Protein AF-0000000084600052 (afdb_homodimer)

Sequence (278 aa):
MSRNASDELDFNHLLTVKTEPVLLLRTYIFTTLAKKILVKEQTKFLKREIKVMFPEAYVRVIQQALLLLNKDLLKTKALMRERHMTVDLKPKMKADRTFTYACYVQGKTIYTGGPSYRLKSEVMRYVIFYLNETKEEQLMSRNASDELDFNHLLTVKTEPVLLLRTYIFTTLAKKILVKEQTKFLKREIKVMFPEAYVRVIQQALLLLNKDLLKTKALMRERHMTVDLKPKMKADRTFTYACYVQGKTIYTGGPSYRLKSEVMRYVIFYLNETKEEQL

InterPro domains:
  IPR058600 YhjD-like [PF26325] (20-133)

Nearest PDB structures (foldseek):
  9asm-assembly1_B  TM=4.134E-01  e=1.101E+00  Homo sapiens
  1zx4-assembly1_B  TM=2.518E-01  e=7.888E-01  Punavirus P1
  9asp-assembly1_B  TM=3.047E-01  e=3.952E+00  Homo sapiens
  7ng9-assembly1_A  TM=3.358E-01  e=8.138E+00  Klebsiella quasipneumoniae
  9asm-assembly1_B  TM=4.129E-01  e=1.295E+00  Homo sapiens

Organism: NCBI:txid1246626

Structure (mmCIF, N/CA/C/O backbone):
data_AF-0000000084600052-model_v1
#
loop_
_entity.id
_entity.type
_entity.pdbx_description
1 polymer 'Uncharacterized protein'
#
loop_
_atom_site.group_PDB
_atom_site.id
_atom_site.type_symbol
_atom_site.label_atom_id
_atom_site.label_alt_id
_atom_site.label_comp_id
_atom_site.label_asym_id
_atom_site.label_entity_id
_atom_site.label_seq_id
_atom_site.pdbx_PDB_ins_code
_atom_site.Cartn_x
_atom_site.Cartn_y
_atom_site.Cartn_z
_atom_site.occupancy
_atom_site.B_iso_or_equiv
_atom_site.auth_seq_id
_atom_site.auth_comp_id
_atom_site.auth_asym_id
_atom_site.auth_atom_id
_atom_site.pdbx_PDB_model_num
ATOM 1 N N . MET A 1 1 ? 29.609 -8.781 -8.445 1 22.62 1 MET A N 1
ATOM 2 C CA . MET A 1 1 ? 28.469 -9.117 -9.305 1 22.62 1 MET A CA 1
ATOM 3 C C . MET A 1 1 ? 27.219 -8.352 -8.883 1 22.62 1 MET A C 1
ATOM 5 O O . MET A 1 1 ? 26.797 -8.445 -7.734 1 22.62 1 MET A O 1
ATOM 9 N N . SER A 1 2 ? 26.797 -7.191 -9.609 1 24.97 2 SER A N 1
ATOM 10 C CA . SER A 1 2 ? 25.906 -6.051 -9.469 1 24.97 2 SER A CA 1
ATOM 11 C C . SER A 1 2 ? 24.438 -6.496 -9.406 1 24.97 2 SER A C 1
ATOM 13 O O . SER A 1 2 ? 23.844 -6.816 -10.43 1 24.97 2 SER A O 1
ATOM 15 N N . ARG A 1 3 ? 23.938 -7.305 -8.57 1 33.59 3 ARG A N 1
ATOM 16 C CA . ARG A 1 3 ? 22.609 -7.891 -8.555 1 33.59 3 ARG A CA 1
ATOM 17 C C . ARG A 1 3 ? 21.531 -6.805 -8.555 1 33.59 3 ARG A C 1
ATOM 19 O O . ARG A 1 3 ? 21.031 -6.426 -7.496 1 33.59 3 ARG A O 1
ATOM 26 N N . ASN A 1 4 ? 21.734 -5.66 -9.234 1 29.12 4 ASN A N 1
ATOM 27 C CA . ASN A 1 4 ? 21.109 -4.34 -9.164 1 29.12 4 ASN A CA 1
ATOM 28 C C . ASN A 1 4 ? 19.594 -4.426 -9.234 1 29.12 4 ASN A C 1
ATOM 30 O O . ASN A 1 4 ? 19.047 -5.484 -9.547 1 29.12 4 ASN A O 1
ATOM 34 N N . ALA A 1 5 ? 18.875 -3.473 -10.102 1 35.38 5 ALA A N 1
ATOM 35 C CA . ALA A 1 5 ? 17.609 -2.793 -10.352 1 35.38 5 ALA A CA 1
ATOM 36 C C . ALA A 1 5 ? 16.547 -3.771 -10.859 1 35.38 5 ALA A C 1
ATOM 38 O O . ALA A 1 5 ? 15.391 -3.697 -10.461 1 35.38 5 ALA A O 1
ATOM 39 N N . SER A 1 6 ? 16.562 -4.488 -12.148 1 37.34 6 SER A N 1
ATOM 40 C CA . SER A 1 6 ? 15.719 -4.742 -13.305 1 37.34 6 SER A CA 1
ATOM 41 C C . SER A 1 6 ? 14.93 -6.035 -13.141 1 37.34 6 SER A C 1
ATOM 43 O O . SER A 1 6 ? 14.664 -6.734 -14.117 1 37.34 6 SER A O 1
ATOM 45 N N . ASP A 1 7 ? 15.023 -6.645 -12.219 1 42.78 7 ASP A N 1
ATOM 46 C CA . ASP A 1 7 ? 14.289 -7.906 -12.164 1 42.78 7 ASP A CA 1
ATOM 47 C C . ASP A 1 7 ? 12.789 -7.664 -12.031 1 42.78 7 ASP A C 1
ATOM 49 O O . ASP A 1 7 ? 12.125 -8.266 -11.18 1 42.78 7 ASP A O 1
ATOM 53 N N . GLU A 1 8 ? 12.383 -6.504 -12.375 1 50.97 8 GLU A N 1
ATOM 54 C CA . GLU A 1 8 ? 10.969 -6.117 -12.375 1 50.97 8 GLU A CA 1
ATOM 55 C C . GLU A 1 8 ? 10.141 -7.047 -13.258 1 50.97 8 GLU A C 1
ATOM 57 O O . GLU A 1 8 ? 10.57 -7.418 -14.352 1 50.97 8 GLU A O 1
ATOM 62 N N . LEU A 1 9 ? 9.25 -7.754 -12.57 1 58.88 9 LEU A N 1
ATOM 63 C CA . LEU A 1 9 ? 8.305 -8.586 -13.305 1 58.88 9 LEU A CA 1
ATOM 64 C C . LEU A 1 9 ? 7.707 -7.82 -14.484 1 58.88 9 LEU A C 1
ATOM 66 O O . LEU A 1 9 ? 7.238 -6.691 -14.32 1 58.88 9 LEU A O 1
ATOM 70 N N . ASP A 1 10 ? 8.305 -8.031 -15.719 1 58.69 10 ASP A N 1
ATOM 71 C CA . ASP A 1 10 ? 7.719 -7.469 -16.922 1 58.69 10 ASP A CA 1
ATOM 72 C C . ASP A 1 10 ? 6.602 -8.359 -17.453 1 58.69 10 ASP A C 1
ATOM 74 O O . ASP A 1 10 ? 6.848 -9.281 -18.234 1 58.69 10 ASP A O 1
ATOM 78 N N . PHE A 1 11 ? 5.477 -8.102 -17.016 1 62.62 11 PHE A N 1
ATOM 79 C CA . PHE A 1 11 ? 4.328 -8.945 -17.328 1 62.62 11 PHE A CA 1
ATOM 80 C C . PHE A 1 11 ? 4.02 -8.906 -18.828 1 62.62 11 PHE A C 1
ATOM 82 O O . PHE A 1 11 ? 3.617 -9.914 -19.406 1 62.62 11 PHE A O 1
ATOM 89 N N . ASN A 1 12 ? 4.242 -7.75 -19.344 1 59.06 12 ASN A N 1
ATOM 90 C CA . ASN A 1 12 ? 3.963 -7.68 -20.781 1 59.06 12 ASN A CA 1
ATOM 91 C C . ASN A 1 12 ? 4.867 -8.617 -21.578 1 59.06 12 ASN A C 1
ATOM 93 O O . ASN A 1 12 ? 4.453 -9.164 -22.594 1 59.06 12 ASN A O 1
ATOM 97 N N . HIS A 1 13 ? 5.914 -8.742 -20.938 1 61.62 13 HIS A N 1
ATOM 98 C CA . HIS A 1 13 ? 6.852 -9.625 -21.625 1 61.62 13 HIS A CA 1
ATOM 99 C C . HIS A 1 13 ? 6.566 -11.086 -21.312 1 61.62 13 HIS A C 1
ATOM 101 O O . HIS A 1 13 ? 6.863 -11.969 -22.125 1 61.62 13 HIS A O 1
ATOM 107 N N . LEU A 1 14 ? 5.973 -11.234 -20.281 1 68.88 14 LEU A N 1
ATOM 108 C CA . LEU A 1 14 ? 5.699 -12.602 -19.859 1 68.88 14 LEU A CA 1
ATOM 109 C C . LEU A 1 14 ? 4.492 -13.172 -20.594 1 68.88 14 LEU A C 1
ATOM 111 O O . LEU A 1 14 ? 4.348 -14.391 -20.703 1 68.88 14 LEU A O 1
ATOM 115 N N . LEU A 1 15 ? 3.758 -12.25 -21.219 1 69.31 15 LEU A N 1
ATOM 116 C CA . LEU A 1 15 ? 2.508 -12.711 -21.828 1 69.31 15 LEU A CA 1
ATOM 117 C C . LEU A 1 15 ? 2.523 -12.516 -23.328 1 69.31 15 LEU A C 1
ATOM 119 O O . LEU A 1 15 ? 1.717 -11.758 -23.875 1 69.31 15 LEU A O 1
ATOM 123 N N . THR A 1 16 ? 3.578 -13 -23.875 1 63.59 16 THR A N 1
A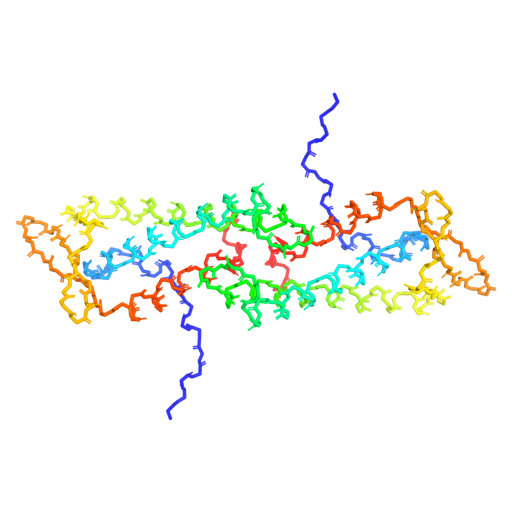TOM 124 C CA . THR A 1 16 ? 3.617 -12.984 -25.344 1 63.59 16 THR A CA 1
ATOM 125 C C . THR A 1 16 ? 3.432 -14.391 -25.891 1 63.59 16 THR A C 1
ATOM 127 O O . THR A 1 16 ? 3.574 -15.375 -25.172 1 63.59 16 THR A O 1
ATOM 130 N N . VAL A 1 17 ? 3.059 -14.508 -27.203 1 62.62 17 VAL A N 1
ATOM 131 C CA . VAL A 1 17 ? 2.828 -15.766 -27.891 1 62.62 17 VAL A CA 1
ATOM 132 C C . VAL A 1 17 ? 4.105 -16.609 -27.891 1 62.62 17 VAL A C 1
ATOM 134 O O . VAL A 1 17 ? 4.051 -17.828 -27.953 1 62.62 17 VAL A O 1
ATOM 137 N N . LYS A 1 18 ? 5.16 -16 -27.641 1 69.75 18 LYS A N 1
ATOM 138 C CA . LYS A 1 18 ? 6.438 -16.703 -27.734 1 69.75 18 LYS A CA 1
ATOM 139 C C . LYS A 1 18 ? 6.891 -17.188 -26.359 1 69.75 18 LYS A C 1
ATOM 141 O O . LYS A 1 18 ? 7.879 -17.922 -26.25 1 69.75 18 LYS A O 1
ATOM 146 N N . THR A 1 19 ? 6.062 -16.938 -25.484 1 74.81 19 THR A N 1
ATOM 147 C CA . THR A 1 19 ? 6.449 -17.312 -24.125 1 74.81 19 THR A CA 1
ATOM 148 C C . THR A 1 19 ? 6.457 -18.828 -23.969 1 74.81 19 THR A C 1
ATOM 150 O O . THR A 1 19 ? 5.539 -19.5 -24.422 1 74.81 19 THR A O 1
ATOM 153 N N . GLU A 1 20 ? 7.449 -19.359 -23.375 1 87.19 20 GLU A N 1
ATOM 154 C CA . GLU A 1 20 ? 7.555 -20.797 -23.094 1 87.19 20 GLU A CA 1
ATOM 155 C C . GLU A 1 20 ? 6.387 -21.281 -22.234 1 87.19 20 GLU A C 1
ATOM 157 O O . GLU A 1 20 ? 5.965 -20.578 -21.297 1 87.19 20 GLU A O 1
ATOM 162 N N . PRO A 1 21 ? 5.855 -22.484 -22.641 1 89.75 21 PRO A N 1
ATOM 163 C CA . PRO A 1 21 ? 4.691 -23 -21.922 1 89.75 21 PRO A CA 1
ATOM 164 C C . PRO A 1 21 ? 4.895 -23.016 -20.406 1 89.75 21 PRO A C 1
ATOM 166 O O . PRO A 1 21 ? 4.008 -22.594 -19.656 1 89.75 21 PRO A O 1
ATOM 169 N N . VAL A 1 22 ? 6.066 -23.469 -19.953 1 91.19 22 VAL A N 1
ATOM 170 C CA . VAL A 1 22 ? 6.324 -23.594 -18.5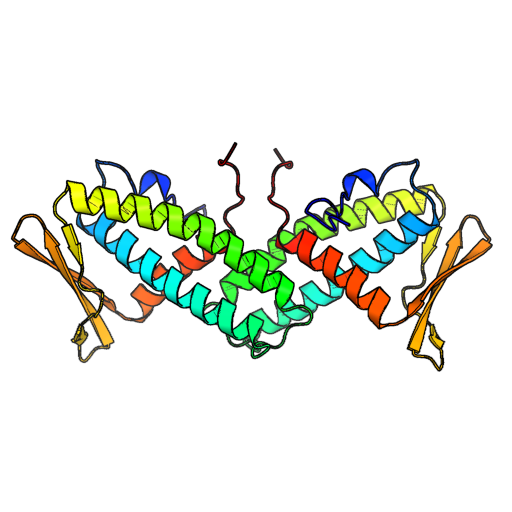16 1 91.19 22 VAL A CA 1
ATOM 171 C C . VAL A 1 22 ? 6.285 -22.203 -17.875 1 91.19 22 VAL A C 1
ATOM 173 O O . VAL A 1 22 ? 5.793 -22.047 -16.75 1 91.19 22 VAL A O 1
ATOM 176 N N . LEU A 1 23 ? 6.805 -21.234 -18.609 1 92.38 23 LEU A N 1
ATOM 177 C CA . LEU A 1 23 ? 6.812 -19.875 -18.094 1 92.38 23 LEU A CA 1
ATOM 178 C C . LEU A 1 23 ? 5.395 -19.328 -17.969 1 92.38 23 LEU A C 1
ATOM 180 O O . LEU A 1 23 ? 5.066 -18.641 -17 1 92.38 23 LEU A O 1
ATOM 184 N N . LEU A 1 24 ? 4.57 -19.578 -18.938 1 94.31 24 LEU A N 1
ATOM 185 C CA . LEU A 1 24 ? 3.174 -19.156 -18.906 1 94.31 24 LEU A CA 1
ATOM 186 C C . LEU A 1 24 ? 2.436 -19.812 -17.75 1 94.31 24 LEU A C 1
ATOM 188 O O . LEU A 1 24 ? 1.691 -19.156 -17.016 1 94.31 24 LEU A O 1
ATOM 192 N N . LEU A 1 25 ? 2.684 -21.078 -17.547 1 95.38 25 LEU A N 1
ATOM 193 C CA . LEU A 1 25 ? 2.064 -21.828 -16.453 1 95.38 25 LEU A CA 1
ATOM 194 C C . LEU A 1 25 ? 2.488 -21.281 -15.102 1 95.38 25 LEU A C 1
ATOM 196 O O . LEU A 1 25 ? 1.65 -21.078 -14.219 1 95.38 25 LEU A O 1
ATOM 200 N N . ARG A 1 26 ? 3.73 -21 -14.984 1 94.81 26 ARG A N 1
ATOM 201 C CA . ARG A 1 26 ? 4.254 -20.469 -13.727 1 94.81 26 ARG A CA 1
ATOM 202 C C . ARG A 1 26 ? 3.709 -19.078 -13.461 1 94.81 26 ARG A C 1
ATOM 204 O O . ARG A 1 26 ? 3.375 -18.734 -12.32 1 94.81 26 ARG A O 1
ATOM 211 N N . THR A 1 27 ? 3.604 -18.266 -14.484 1 94.5 27 THR A N 1
ATOM 212 C CA . THR A 1 27 ? 3.016 -16.938 -14.352 1 94.5 27 THR A CA 1
ATOM 213 C C . THR A 1 27 ? 1.582 -17.031 -13.836 1 94.5 27 THR A C 1
ATOM 215 O O . THR A 1 27 ? 1.188 -16.281 -12.945 1 94.5 27 THR A O 1
ATOM 218 N N . TYR A 1 28 ? 0.84 -17.969 -14.398 1 96.75 28 TYR A N 1
ATOM 219 C CA . TYR A 1 28 ? -0.535 -18.172 -13.961 1 96.75 28 TYR A CA 1
ATOM 220 C C . TYR A 1 28 ? -0.579 -18.594 -12.5 1 96.75 28 TYR A C 1
ATOM 222 O O . TYR A 1 28 ? -1.367 -18.062 -11.711 1 96.75 28 TYR A O 1
ATOM 230 N N . ILE A 1 29 ? 0.263 -19.5 -12.133 1 97.44 29 ILE A N 1
ATOM 231 C CA . ILE A 1 29 ? 0.31 -20.031 -10.773 1 97.44 29 ILE A CA 1
ATOM 232 C C . ILE A 1 29 ? 0.642 -18.906 -9.797 1 97.44 29 ILE A C 1
ATOM 234 O O . ILE A 1 29 ? -0.079 -18.688 -8.82 1 97.44 29 ILE A O 1
ATOM 238 N N . PHE A 1 30 ? 1.682 -18.203 -10.078 1 97.12 30 PHE A N 1
ATOM 239 C CA . PHE A 1 30 ? 2.16 -17.188 -9.148 1 97.12 30 PHE A CA 1
ATOM 240 C C . PHE A 1 30 ? 1.188 -16.016 -9.086 1 97.12 30 PHE A C 1
ATOM 242 O O . PHE A 1 30 ? 0.992 -15.43 -8.016 1 97.12 30 PHE A O 1
ATOM 249 N N . THR A 1 31 ? 0.578 -15.609 -10.188 1 97.12 31 THR A N 1
ATOM 250 C CA . THR A 1 31 ? -0.42 -14.547 -10.188 1 97.12 31 THR A CA 1
ATOM 251 C C . THR A 1 31 ? -1.646 -14.961 -9.375 1 97.12 31 THR A C 1
ATOM 253 O O . THR A 1 31 ? -2.195 -14.156 -8.617 1 97.12 31 THR A O 1
ATOM 256 N N . THR A 1 32 ? -2.021 -16.203 -9.523 1 98.31 32 THR A N 1
ATOM 257 C CA . THR A 1 32 ? -3.172 -16.734 -8.797 1 98.31 32 THR A CA 1
ATOM 258 C C . THR A 1 32 ? -2.902 -16.75 -7.297 1 98.31 32 THR A C 1
ATOM 260 O O . THR A 1 32 ? -3.758 -16.344 -6.5 1 98.31 32 THR A O 1
ATOM 263 N N . LEU A 1 33 ? -1.702 -17.203 -6.953 1 98.19 33 LEU A N 1
ATOM 264 C CA . LEU A 1 33 ? -1.326 -17.234 -5.543 1 98.19 33 LEU A CA 1
ATOM 265 C C . LEU A 1 33 ? -1.24 -15.812 -4.98 1 98.19 33 LEU A C 1
ATOM 267 O O . LEU A 1 33 ? -1.671 -15.562 -3.852 1 98.19 33 LEU A O 1
ATOM 271 N N . ALA A 1 34 ? -0.674 -14.898 -5.734 1 98.31 34 ALA A N 1
ATOM 272 C CA . ALA A 1 34 ? -0.619 -13.5 -5.324 1 98.31 34 ALA A CA 1
ATOM 273 C C . ALA A 1 34 ? -2.02 -12.938 -5.086 1 98.31 34 ALA A C 1
ATOM 275 O O . ALA A 1 34 ? -2.248 -12.219 -4.113 1 98.31 34 ALA A O 1
ATOM 276 N N . LYS A 1 35 ? -2.947 -13.281 -5.98 1 98.69 35 LYS A N 1
ATOM 277 C CA . LYS A 1 35 ? -4.332 -12.852 -5.824 1 98.69 35 LYS A CA 1
ATOM 278 C C . LYS A 1 35 ? -4.918 -13.344 -4.504 1 98.69 35 LYS A C 1
ATOM 280 O O . LYS A 1 35 ? -5.555 -12.578 -3.777 1 98.69 35 LYS A O 1
ATOM 285 N N . LYS A 1 36 ? -4.719 -14.578 -4.25 1 98.69 36 LYS A N 1
ATOM 286 C CA . LYS A 1 36 ? -5.238 -15.156 -3.016 1 98.69 36 LYS A CA 1
ATOM 287 C C . LYS A 1 36 ? -4.715 -14.414 -1.791 1 98.69 36 LYS A C 1
ATOM 289 O O . LYS A 1 36 ? -5.473 -14.125 -0.862 1 98.69 36 LYS A O 1
ATOM 294 N N . ILE A 1 37 ? -3.465 -14.125 -1.816 1 98.69 37 ILE A N 1
ATOM 295 C CA . ILE A 1 37 ? -2.832 -13.414 -0.709 1 98.69 37 ILE A CA 1
ATOM 296 C C . ILE A 1 37 ? -3.453 -12.031 -0.563 1 98.69 37 ILE A C 1
ATOM 298 O O . ILE A 1 37 ? -3.852 -11.633 0.535 1 98.69 37 ILE A O 1
ATOM 302 N N . LEU A 1 38 ? -3.566 -11.289 -1.632 1 98.69 38 LEU A N 1
ATOM 303 C CA . LEU A 1 38 ? -4.062 -9.922 -1.606 1 98.69 38 LEU A CA 1
ATOM 304 C C . LEU A 1 38 ? -5.531 -9.883 -1.197 1 98.69 38 LEU A C 1
ATOM 306 O O . LEU A 1 38 ? -5.945 -9.008 -0.435 1 98.69 38 LEU A O 1
ATOM 310 N N . VAL A 1 39 ? -6.301 -10.844 -1.647 1 98.81 39 VAL A N 1
ATOM 311 C CA . VAL A 1 39 ? -7.715 -10.914 -1.286 1 98.81 39 VAL A CA 1
ATOM 312 C C . VAL A 1 39 ? -7.852 -11.188 0.21 1 98.81 39 VAL A C 1
ATOM 314 O O . VAL A 1 39 ? -8.664 -10.555 0.891 1 98.81 39 VAL A O 1
ATOM 317 N N . LYS A 1 40 ? -7.07 -12.094 0.684 1 98.75 40 LYS A N 1
ATOM 318 C CA . LYS A 1 40 ? -7.082 -12.414 2.109 1 98.75 40 LYS A CA 1
ATOM 319 C C . LYS A 1 40 ? -6.703 -11.195 2.947 1 98.75 40 LYS A C 1
ATOM 321 O O . LYS A 1 40 ? -7.355 -10.898 3.951 1 98.75 40 LYS A O 1
ATOM 326 N N . GLU A 1 41 ? -5.699 -10.531 2.561 1 98.56 41 GLU A N 1
ATOM 327 C CA . GLU A 1 41 ? -5.234 -9.359 3.301 1 98.56 41 GLU A CA 1
ATOM 328 C C . GLU A 1 41 ? -6.23 -8.211 3.203 1 98.56 41 GLU A C 1
ATOM 330 O O . GLU A 1 41 ? -6.438 -7.48 4.172 1 98.56 41 GLU A O 1
ATOM 335 N N . GLN A 1 42 ? -6.863 -8.016 2.037 1 98.56 42 GLN A N 1
ATOM 336 C CA . GLN A 1 42 ? -7.941 -7.039 1.917 1 98.56 42 GLN A CA 1
ATOM 337 C C . GLN A 1 42 ? -9.023 -7.285 2.965 1 98.56 42 GLN A C 1
ATOM 339 O O . GLN A 1 42 ? -9.477 -6.348 3.625 1 98.56 42 GLN A O 1
ATOM 344 N N . THR A 1 43 ? -9.375 -8.57 3.08 1 98.62 43 THR A N 1
ATOM 345 C CA . THR A 1 43 ? -10.406 -8.961 4.039 1 98.62 43 THR A CA 1
ATOM 346 C C . THR A 1 43 ? -9.953 -8.656 5.465 1 98.62 43 THR A C 1
ATOM 348 O O . THR A 1 43 ? -10.734 -8.133 6.266 1 98.62 43 THR A O 1
ATOM 351 N N . LYS A 1 44 ? -8.711 -8.953 5.793 1 98.62 44 LYS A N 1
ATOM 352 C CA . LYS A 1 44 ? -8.18 -8.695 7.129 1 98.62 44 LYS A CA 1
ATOM 353 C C . LYS A 1 44 ? -8.164 -7.203 7.438 1 98.62 44 LYS A C 1
ATOM 355 O O . LYS A 1 44 ? -8.469 -6.789 8.555 1 98.62 44 LYS A O 1
ATOM 360 N N . PHE A 1 45 ? -7.781 -6.355 6.477 1 98.38 45 PHE A N 1
ATOM 361 C CA . PHE A 1 45 ? -7.828 -4.91 6.652 1 98.38 45 PHE A CA 1
ATOM 362 C C . PHE A 1 45 ? -9.258 -4.438 6.879 1 98.38 45 PHE A C 1
ATOM 364 O O . PHE A 1 45 ? -9.516 -3.619 7.766 1 98.38 45 PHE A O 1
ATOM 371 N N . LEU A 1 46 ? -10.18 -4.988 6.098 1 97.94 46 LEU A N 1
ATOM 372 C CA . LEU A 1 46 ? -11.578 -4.598 6.199 1 97.94 46 LEU A CA 1
ATOM 373 C C . LEU A 1 46 ? -12.148 -4.957 7.57 1 97.94 46 LEU A C 1
ATOM 375 O O . LEU A 1 46 ? -12.938 -4.199 8.133 1 97.94 46 LEU A O 1
ATOM 379 N N . LYS A 1 47 ? -11.703 -6.031 8.086 1 98 47 LYS A N 1
ATOM 380 C CA . LYS A 1 47 ? -12.188 -6.516 9.375 1 98 47 LYS A CA 1
ATOM 381 C C . LYS A 1 47 ? -11.406 -5.895 10.531 1 98 47 LYS A C 1
ATOM 383 O O . LYS A 1 47 ? -11.648 -6.211 11.695 1 98 47 LYS A O 1
ATOM 388 N N . ARG A 1 48 ? -10.398 -5.074 10.25 1 96.94 48 ARG A N 1
ATOM 389 C CA . ARG A 1 48 ? -9.57 -4.359 11.219 1 96.94 48 ARG A CA 1
ATOM 390 C C . ARG A 1 48 ? -8.766 -5.336 12.078 1 96.94 48 ARG A C 1
ATOM 392 O O . ARG A 1 48 ? -8.555 -5.09 13.266 1 96.94 48 ARG A O 1
ATOM 399 N N . GLU A 1 49 ? -8.422 -6.469 11.422 1 97.31 49 GLU A N 1
ATOM 400 C CA . GLU A 1 49 ? -7.566 -7.453 12.07 1 97.31 49 GLU A CA 1
ATOM 401 C C . GLU A 1 49 ? -6.094 -7.055 11.984 1 97.31 49 GLU A C 1
ATOM 403 O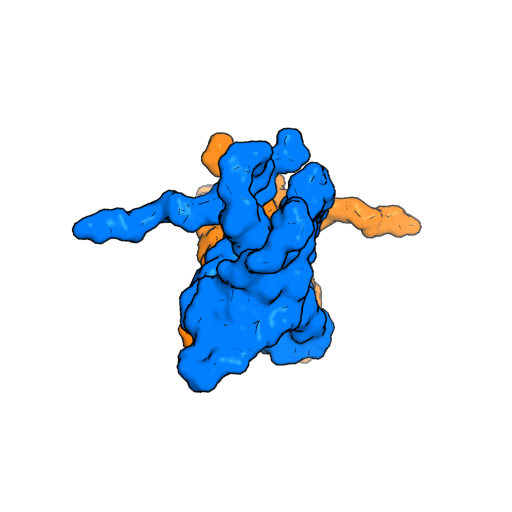 O . GLU A 1 49 ? -5.258 -7.574 12.727 1 97.31 49 GLU A O 1
ATOM 408 N N . ILE A 1 50 ? -5.797 -6.223 11.055 1 97.44 50 ILE A N 1
ATOM 409 C CA . ILE A 1 50 ? -4.453 -5.68 10.891 1 97.44 50 ILE A CA 1
ATOM 410 C C . ILE A 1 50 ? -4.375 -4.301 11.539 1 97.44 50 ILE A C 1
ATOM 412 O O . ILE A 1 50 ? -5.176 -3.416 11.234 1 97.44 50 ILE A O 1
ATOM 416 N N . LYS A 1 51 ? -3.438 -4.078 12.391 1 95.81 51 LYS A N 1
ATOM 417 C CA . LYS A 1 51 ? -3.369 -2.906 13.258 1 95.81 51 LYS A CA 1
ATOM 418 C C . LYS A 1 51 ? -2.633 -1.76 12.57 1 95.81 51 LYS A C 1
ATOM 420 O O . LYS A 1 51 ? -1.449 -1.53 12.828 1 95.81 51 LYS A O 1
ATOM 425 N N . VAL A 1 52 ? -3.301 -1.018 11.773 1 97.81 52 VAL A N 1
ATOM 426 C CA . VAL A 1 52 ? -2.832 0.214 11.141 1 97.81 52 VAL A CA 1
ATOM 427 C C . VAL A 1 52 ? -3.824 1.343 11.414 1 97.81 52 VAL A C 1
ATOM 429 O O . VAL A 1 52 ? -4.949 1.096 11.852 1 97.81 52 VAL A O 1
ATOM 432 N N . MET A 1 53 ? -3.402 2.566 11.242 1 97.5 53 MET A N 1
ATOM 433 C CA . MET A 1 53 ? -4.215 3.723 11.609 1 97.5 53 MET A CA 1
ATOM 434 C C . MET A 1 53 ? -5.426 3.85 10.695 1 97.5 53 MET A C 1
ATOM 436 O O . MET A 1 53 ? -6.535 4.125 11.156 1 97.5 53 MET A O 1
ATOM 440 N N . PHE A 1 54 ? -5.215 3.623 9.406 1 97.69 54 PHE A N 1
ATOM 441 C CA . PHE A 1 54 ? -6.285 3.766 8.43 1 97.69 54 PHE A CA 1
ATOM 442 C C . PHE A 1 54 ? -6.336 2.559 7.5 1 97.69 54 PHE A C 1
ATOM 444 O O . PHE A 1 54 ? -5.828 2.609 6.379 1 97.69 54 PHE A O 1
ATOM 451 N N . PRO A 1 55 ? -7.016 1.499 7.926 1 97.69 55 PRO A N 1
ATOM 452 C CA . PRO A 1 55 ? -7.07 0.287 7.102 1 97.69 55 PRO A CA 1
ATOM 453 C C . PRO A 1 55 ? -7.672 0.538 5.723 1 97.69 55 PRO A C 1
ATOM 455 O O . PRO A 1 55 ? -7.293 -0.126 4.75 1 97.69 55 PRO A O 1
ATOM 458 N N . GLU A 1 56 ? -8.547 1.534 5.625 1 96.12 56 GLU A N 1
ATOM 459 C CA . GLU A 1 56 ? -9.188 1.854 4.355 1 96.12 56 GLU A CA 1
ATOM 460 C C . GLU A 1 56 ? -8.164 2.25 3.299 1 96.12 56 GLU A C 1
ATOM 462 O O . GLU A 1 56 ? -8.344 1.976 2.111 1 96.12 56 GLU A O 1
ATOM 467 N N . ALA A 1 57 ? -7.125 2.848 3.727 1 96.81 57 ALA A N 1
ATOM 468 C CA . ALA A 1 57 ? -6.086 3.277 2.795 1 96.81 57 ALA A CA 1
ATOM 469 C C . ALA A 1 57 ? -5.391 2.076 2.156 1 96.81 57 ALA A C 1
ATOM 471 O O . ALA A 1 57 ? -5.125 2.072 0.952 1 96.81 57 ALA A O 1
ATOM 472 N N . TYR A 1 58 ? -5.191 1.077 2.877 1 98 58 TYR A N 1
ATOM 473 C CA . TYR A 1 58 ? -4.531 -0.12 2.371 1 98 58 TYR A CA 1
ATOM 474 C C . TYR A 1 58 ? -5.488 -0.963 1.539 1 98 58 TYR A C 1
ATOM 476 O O . TYR A 1 58 ? -5.074 -1.612 0.575 1 98 58 TYR A O 1
ATOM 484 N N . VAL A 1 59 ? -6.727 -0.966 1.945 1 97.88 59 VAL A N 1
ATOM 485 C CA . VAL A 1 59 ? -7.734 -1.64 1.135 1 97.88 59 VAL A CA 1
ATOM 486 C C . VAL A 1 59 ? -7.73 -1.063 -0.28 1 97.88 59 VAL A C 1
ATOM 488 O O . VAL A 1 59 ? -7.762 -1.811 -1.261 1 97.88 59 VAL A O 1
ATOM 491 N N . ARG A 1 60 ? -7.617 0.208 -0.364 1 96.06 60 ARG A N 1
ATOM 492 C CA . ARG A 1 60 ? -7.609 0.86 -1.67 1 96.06 60 ARG A CA 1
ATOM 493 C C . ARG A 1 60 ? -6.363 0.477 -2.463 1 96.06 60 ARG A C 1
ATOM 495 O O . ARG A 1 60 ? -6.441 0.24 -3.67 1 96.06 60 ARG A O 1
ATOM 502 N N . VAL A 1 61 ? -5.242 0.447 -1.797 1 96.44 61 VAL A N 1
ATOM 503 C CA . VAL A 1 61 ? -3.996 0.027 -2.43 1 96.44 61 VAL A CA 1
ATOM 504 C C . VAL A 1 61 ? -4.16 -1.372 -3.02 1 96.44 61 VAL A C 1
ATOM 506 O O . VAL A 1 61 ? -3.816 -1.607 -4.18 1 96.44 61 VAL A O 1
ATOM 509 N N . ILE A 1 62 ? -4.699 -2.225 -2.24 1 98.06 62 ILE A N 1
ATOM 510 C CA . ILE A 1 62 ? -4.859 -3.617 -2.643 1 98.06 62 ILE A CA 1
ATOM 511 C C . ILE A 1 62 ? -5.875 -3.715 -3.777 1 98.06 62 ILE A C 1
ATOM 513 O O . ILE A 1 62 ? -5.691 -4.488 -4.719 1 98.06 62 ILE A O 1
ATOM 517 N N . GLN A 1 63 ? -6.91 -2.93 -3.693 1 97.06 63 GLN A N 1
ATOM 518 C CA . GLN A 1 63 ? -7.93 -2.941 -4.734 1 97.06 63 GLN A CA 1
ATOM 519 C C . GLN A 1 63 ? -7.344 -2.537 -6.086 1 97.06 63 GLN A C 1
ATOM 521 O O . GLN A 1 63 ? -7.652 -3.148 -7.109 1 97.06 63 GLN A O 1
ATOM 526 N N . GLN A 1 64 ? -6.535 -1.578 -6.023 1 94.69 64 GLN A N 1
ATOM 527 C CA . GLN A 1 64 ? -5.875 -1.167 -7.258 1 94.69 64 GLN A CA 1
ATOM 528 C C . GLN A 1 64 ? -4.949 -2.264 -7.773 1 94.69 64 GLN A C 1
ATOM 530 O O . GLN A 1 64 ? -4.898 -2.525 -8.977 1 94.69 64 GLN A O 1
ATOM 535 N N . ALA A 1 65 ? -4.258 -2.84 -6.93 1 96.38 65 ALA A N 1
ATOM 536 C CA . ALA A 1 65 ? -3.379 -3.949 -7.301 1 96.38 65 ALA A CA 1
ATOM 537 C C . ALA A 1 65 ? -4.172 -5.09 -7.93 1 96.38 65 ALA A C 1
ATOM 539 O O . ALA A 1 65 ? -3.752 -5.668 -8.93 1 96.38 65 ALA A O 1
ATOM 540 N N . LEU A 1 66 ? -5.324 -5.379 -7.332 1 97.5 66 LEU A N 1
ATOM 541 C CA . LEU A 1 66 ? -6.145 -6.496 -7.785 1 97.5 66 LEU A CA 1
ATOM 542 C C . LEU A 1 66 ? -6.73 -6.215 -9.164 1 97.5 66 LEU A C 1
ATOM 544 O O . LEU A 1 66 ? -6.918 -7.133 -9.969 1 97.5 66 LEU A O 1
ATOM 548 N N . LEU A 1 67 ? -6.961 -4.949 -9.438 1 95.94 67 LEU A N 1
ATOM 549 C CA . LEU A 1 67 ? -7.449 -4.594 -10.766 1 95.94 67 LEU A CA 1
ATOM 550 C C . LEU A 1 67 ? -6.434 -4.98 -11.844 1 95.94 67 LEU A C 1
ATOM 552 O O . LEU A 1 67 ? -6.785 -5.621 -12.828 1 95.94 67 LEU A O 1
ATOM 556 N N . LEU A 1 68 ? -5.227 -4.625 -11.625 1 93.75 68 LEU A N 1
ATOM 557 C CA . LEU A 1 68 ? -4.16 -4.945 -12.562 1 93.75 68 LEU A CA 1
ATOM 558 C C . LEU A 1 68 ? -3.916 -6.449 -12.617 1 93.75 68 LEU A C 1
ATOM 560 O O . LEU A 1 68 ? -3.771 -7.023 -13.695 1 93.75 68 LEU A O 1
ATOM 564 N N . LEU A 1 69 ? -3.873 -7.016 -11.484 1 96.62 69 LEU A N 1
ATOM 565 C CA . LEU A 1 69 ? -3.639 -8.445 -11.367 1 96.62 69 LEU A CA 1
ATOM 566 C C . LEU A 1 69 ? -4.715 -9.234 -12.109 1 96.62 69 LEU A C 1
ATOM 568 O O . LEU A 1 69 ? -4.406 -10.172 -12.844 1 96.62 69 LEU A O 1
ATOM 572 N N . ASN A 1 70 ? -5.922 -8.836 -11.938 1 97.19 70 ASN A N 1
ATOM 573 C CA . ASN A 1 70 ? -7.027 -9.531 -12.586 1 97.19 70 ASN A CA 1
ATOM 574 C C . ASN A 1 70 ? -6.957 -9.398 -14.109 1 97.19 70 ASN A C 1
ATOM 576 O O . ASN A 1 70 ? -7.266 -10.344 -14.836 1 97.19 70 ASN A O 1
ATOM 580 N N . LYS A 1 71 ? -6.598 -8.258 -14.5 1 95 71 LYS A N 1
ATOM 581 C CA . LYS A 1 71 ? -6.41 -8.055 -15.938 1 95 71 LYS A CA 1
ATOM 582 C C . LYS A 1 71 ? -5.348 -9.008 -16.484 1 95 71 LYS A C 1
ATOM 584 O O . LYS A 1 71 ? -5.562 -9.648 -17.516 1 95 71 LYS A O 1
ATOM 589 N N . ASP A 1 72 ? -4.246 -9.078 -15.805 1 92.94 72 ASP A N 1
ATOM 590 C CA . ASP A 1 72 ? -3.154 -9.945 -16.234 1 92.94 72 ASP A CA 1
ATOM 591 C C . ASP A 1 72 ? -3.559 -11.414 -16.156 1 92.94 72 ASP A C 1
ATOM 593 O O . ASP A 1 72 ? -3.182 -12.211 -17.016 1 92.94 72 ASP A O 1
ATOM 597 N N . LEU A 1 73 ? -4.281 -11.75 -15.141 1 95.88 73 LEU A N 1
ATOM 598 C CA . LEU A 1 73 ? -4.75 -13.117 -14.977 1 95.88 73 LEU A CA 1
ATOM 599 C C . LEU A 1 73 ? -5.684 -13.516 -16.125 1 95.88 73 LEU A C 1
ATOM 601 O O . LEU A 1 73 ? -5.594 -14.625 -16.641 1 95.88 73 LEU A O 1
ATOM 605 N N . LEU A 1 74 ? -6.531 -12.594 -16.469 1 95.44 74 LEU A N 1
ATOM 606 C CA . LEU A 1 74 ? -7.457 -12.836 -17.578 1 95.44 74 LEU A CA 1
ATOM 607 C C . LEU A 1 74 ? -6.695 -13.062 -18.875 1 95.44 74 LEU A C 1
ATOM 609 O O . LEU A 1 74 ? -7.004 -13.992 -19.625 1 95.44 74 LEU A O 1
ATOM 613 N N . LYS A 1 75 ? -5.719 -12.195 -19.094 1 93.5 75 LYS A N 1
ATOM 614 C CA . LYS A 1 75 ? -4.891 -12.328 -20.297 1 93.5 75 LYS A CA 1
ATOM 615 C C . LYS A 1 75 ? -4.145 -13.656 -20.297 1 93.5 75 LYS A C 1
ATOM 617 O O . LYS A 1 75 ? -4.094 -14.344 -21.312 1 93.5 75 LYS A O 1
ATOM 622 N N . THR A 1 76 ? -3.566 -13.984 -19.203 1 94.75 76 THR A N 1
ATOM 623 C CA . THR A 1 76 ? -2.809 -15.227 -19.062 1 94.75 76 THR A CA 1
ATOM 624 C C . THR A 1 76 ? -3.711 -16.438 -19.297 1 94.75 76 THR A C 1
ATOM 626 O O . THR A 1 76 ? -3.34 -17.375 -20.016 1 94.75 76 THR A O 1
ATOM 629 N N . LYS A 1 77 ? -4.867 -16.438 -18.734 1 95.12 77 LYS A N 1
ATOM 630 C CA . LYS A 1 77 ? -5.824 -17.531 -18.891 1 95.12 77 LYS A CA 1
ATOM 631 C C . LYS A 1 77 ? -6.262 -17.688 -20.344 1 95.12 77 LYS A C 1
ATOM 633 O O . LYS A 1 77 ? -6.398 -18.812 -20.828 1 95.12 77 LYS A O 1
ATOM 638 N N . ALA A 1 78 ? -6.508 -16.578 -20.984 1 94.88 78 ALA A N 1
ATOM 639 C CA . ALA A 1 78 ? -6.902 -16.594 -22.375 1 94.88 78 ALA A CA 1
ATOM 640 C C . ALA A 1 78 ? -5.82 -17.25 -23.25 1 94.88 78 ALA A C 1
ATOM 642 O O . ALA A 1 78 ? -6.117 -18.062 -24.109 1 94.88 78 ALA A O 1
ATOM 643 N N . LEU A 1 79 ? -4.617 -16.828 -22.984 1 93.88 79 LEU A N 1
ATOM 644 C CA . LEU A 1 79 ? -3.492 -17.391 -23.734 1 93.88 79 LEU A CA 1
ATOM 645 C C . LEU A 1 79 ? -3.359 -18.875 -23.484 1 93.88 79 LEU A C 1
ATOM 647 O O . LEU A 1 79 ? -3.084 -19.656 -24.406 1 93.88 79 LEU A O 1
ATOM 651 N N . MET A 1 80 ? -3.535 -19.25 -22.281 1 95.69 80 MET A N 1
ATOM 652 C CA . MET A 1 80 ? -3.455 -20.672 -21.938 1 95.69 80 MET A CA 1
ATOM 653 C C . MET A 1 80 ? -4.562 -21.469 -22.625 1 95.69 80 MET A C 1
ATOM 655 O O . MET A 1 80 ? -4.332 -22.578 -23.094 1 95.69 80 MET A O 1
ATOM 659 N N . ARG A 1 81 ? -5.742 -20.922 -22.688 1 95.75 81 ARG A N 1
ATOM 660 C CA . ARG A 1 81 ? -6.859 -21.562 -23.375 1 95.75 81 ARG A CA 1
ATOM 661 C C . ARG A 1 81 ? -6.547 -21.75 -24.859 1 95.75 81 ARG A C 1
ATOM 663 O O . ARG A 1 81 ? -6.773 -22.828 -25.406 1 95.75 81 ARG A O 1
ATOM 670 N N . GLU A 1 82 ? -6.012 -20.734 -25.438 1 94.56 82 GLU A N 1
ATOM 671 C CA . GLU A 1 82 ? -5.637 -20.781 -26.844 1 94.56 82 GLU A CA 1
ATOM 672 C C . GLU A 1 82 ? -4.625 -21.891 -27.109 1 94.56 82 GLU A C 1
ATOM 674 O O . GLU A 1 82 ? -4.652 -22.531 -28.172 1 94.56 82 GLU A O 1
ATOM 679 N N . ARG A 1 83 ? -3.85 -22.141 -26.141 1 93.94 83 ARG A N 1
ATOM 680 C CA . ARG A 1 83 ? -2.762 -23.094 -26.312 1 93.94 83 ARG A CA 1
ATOM 681 C C . ARG A 1 83 ? -3.115 -24.438 -25.688 1 93.94 83 ARG A C 1
ATOM 683 O O . ARG A 1 83 ? -2.252 -25.312 -25.547 1 93.94 83 ARG A O 1
ATOM 690 N N . HIS A 1 84 ? -4.355 -24.531 -25.219 1 95.81 84 HIS A N 1
ATOM 691 C CA . HIS A 1 84 ? -4.867 -25.766 -24.625 1 95.81 84 HIS A CA 1
ATOM 692 C C . HIS A 1 84 ? -4.031 -26.188 -23.422 1 95.81 84 HIS A C 1
ATOM 694 O O . HIS A 1 84 ? -3.594 -27.328 -23.344 1 95.81 84 HIS A O 1
ATOM 700 N N . MET A 1 85 ? -3.773 -25.25 -22.516 1 97.06 85 MET A N 1
ATOM 701 C CA . MET A 1 85 ? -3.012 -25.453 -21.297 1 97.06 85 MET A CA 1
ATOM 702 C C . MET A 1 85 ? -3.895 -25.266 -20.062 1 97.06 85 MET A C 1
ATOM 704 O O . MET A 1 85 ? -4.727 -24.359 -20.031 1 97.06 85 MET A O 1
ATOM 708 N N . THR A 1 86 ? -3.764 -26.125 -19.078 1 97.31 86 THR A N 1
ATOM 709 C CA . THR A 1 86 ? -4.426 -25.969 -17.781 1 97.31 86 THR A CA 1
ATOM 710 C C . THR A 1 86 ? -3.494 -26.375 -16.641 1 97.31 86 THR A C 1
ATOM 712 O O . THR A 1 86 ? -2.473 -27.031 -16.875 1 97.31 86 THR A O 1
ATOM 715 N N . VAL A 1 87 ? -3.77 -25.875 -15.484 1 97.69 87 VAL A N 1
ATOM 716 C CA . VAL A 1 87 ? -2.971 -26.188 -14.305 1 97.69 87 VAL A CA 1
ATOM 717 C C . VAL A 1 87 ? -3.887 -26.609 -13.148 1 97.69 87 VAL A C 1
ATOM 719 O O . VAL A 1 87 ? -4.945 -26 -12.945 1 97.69 87 VAL A O 1
ATOM 722 N N . ASP A 1 88 ? -3.523 -27.641 -12.445 1 97.12 88 ASP A N 1
ATOM 723 C CA . ASP A 1 88 ? -4.109 -27.938 -11.141 1 97.12 88 ASP A CA 1
ATOM 724 C C . ASP A 1 88 ? -3.473 -27.094 -10.047 1 97.12 88 ASP A C 1
ATOM 726 O O . ASP A 1 88 ? -2.311 -27.297 -9.688 1 97.12 88 ASP A O 1
ATOM 730 N N . LEU A 1 89 ? -4.23 -26.234 -9.5 1 97 89 LEU A N 1
ATOM 731 C CA . LEU A 1 89 ? -3.707 -25.25 -8.547 1 97 89 LEU A CA 1
ATOM 732 C C . LEU A 1 89 ? -3.613 -25.859 -7.152 1 97 89 LEU A C 1
ATOM 734 O O . LEU A 1 89 ? -3.229 -25.172 -6.199 1 97 89 LEU A O 1
ATOM 738 N N . LYS A 1 90 ? -3.914 -27.094 -6.988 1 96.44 90 LYS A N 1
ATOM 739 C CA . LYS A 1 90 ? -3.662 -27.844 -5.758 1 96.44 90 LYS A CA 1
ATOM 740 C C . LYS A 1 90 ? -2.385 -28.672 -5.871 1 96.44 90 LYS A C 1
ATOM 742 O O . LYS A 1 90 ? -2.422 -29.828 -6.305 1 96.44 90 LYS A O 1
ATOM 747 N N . PRO A 1 91 ? -1.312 -28.094 -5.414 1 96 91 PRO A N 1
ATOM 748 C CA . PRO A 1 91 ? -0.04 -28.812 -5.582 1 96 91 PRO A CA 1
ATOM 749 C C . PRO A 1 91 ? 0.091 -30.016 -4.652 1 96 91 PRO A C 1
ATOM 751 O O . PRO A 1 91 ? -0.568 -30.062 -3.609 1 96 91 PRO A O 1
ATOM 754 N N . LYS A 1 92 ? 0.875 -30.969 -5.059 1 95.62 92 LYS A N 1
ATOM 755 C CA . LYS A 1 92 ? 1.309 -32.062 -4.176 1 95.62 92 LYS A CA 1
ATOM 756 C C . LYS A 1 92 ? 2.564 -31.656 -3.404 1 95.62 92 LYS A C 1
ATOM 758 O O . LYS A 1 92 ? 3.473 -31.031 -3.961 1 95.62 92 LYS A O 1
ATOM 763 N N . MET A 1 93 ? 2.49 -31.938 -2.207 1 92.75 93 MET A N 1
ATOM 764 C CA . MET A 1 93 ? 3.646 -31.656 -1.358 1 92.75 93 MET A CA 1
ATOM 765 C C . MET A 1 93 ? 4.461 -32.938 -1.114 1 92.75 93 MET A C 1
ATOM 767 O O . MET A 1 93 ? 3.91 -33.969 -0.743 1 92.75 93 MET A O 1
ATOM 771 N N . LYS A 1 94 ? 5.707 -32.781 -1.371 1 90.44 94 LYS A N 1
ATOM 772 C CA . LYS A 1 94 ? 6.621 -33.875 -1.065 1 90.44 94 LYS A CA 1
ATOM 773 C C . LYS A 1 94 ? 7.18 -33.75 0.35 1 90.44 94 LYS A C 1
ATOM 775 O O . LYS A 1 94 ? 6.969 -32.719 1.015 1 90.44 94 LYS A O 1
ATOM 780 N N . ALA A 1 95 ? 7.895 -34.781 0.74 1 88.12 95 ALA A N 1
ATOM 781 C CA . ALA A 1 95 ? 8.422 -34.844 2.102 1 88.12 95 ALA A CA 1
ATOM 782 C C . ALA A 1 95 ? 9.398 -33.688 2.363 1 88.12 95 ALA A C 1
ATOM 784 O O . ALA A 1 95 ? 9.484 -33.188 3.484 1 88.12 95 ALA A O 1
ATOM 785 N N . ASP A 1 96 ? 10.156 -33.25 1.389 1 90.62 96 ASP A N 1
ATOM 786 C CA . ASP A 1 96 ? 11.164 -32.219 1.551 1 90.62 96 ASP A CA 1
ATOM 787 C C . ASP A 1 96 ? 10.539 -30.812 1.416 1 90.62 96 ASP A C 1
ATOM 789 O O . ASP A 1 96 ? 11.258 -29.828 1.215 1 90.62 96 ASP A O 1
ATOM 793 N N . ARG A 1 97 ? 9.172 -30.719 1.426 1 90.81 97 ARG A N 1
ATOM 794 C CA . ARG A 1 97 ? 8.414 -29.484 1.344 1 90.81 97 ARG A CA 1
ATOM 795 C C . ARG A 1 97 ? 8.508 -28.875 -0.054 1 90.81 97 ARG A C 1
ATOM 797 O O . ARG A 1 97 ? 8.539 -27.656 -0.206 1 90.81 97 ARG A O 1
ATOM 804 N N . THR A 1 98 ? 8.773 -29.719 -0.977 1 94.44 98 THR A N 1
ATOM 805 C CA . THR A 1 98 ? 8.695 -29.344 -2.381 1 94.44 98 THR A CA 1
ATOM 806 C C . THR A 1 98 ? 7.266 -29.469 -2.9 1 94.44 98 THR A C 1
ATOM 808 O O . THR A 1 98 ? 6.613 -30.484 -2.684 1 94.44 98 THR A O 1
ATOM 811 N N . PHE A 1 99 ? 6.793 -28.391 -3.541 1 96.19 99 PHE A N 1
ATOM 812 C CA . PHE A 1 99 ? 5.457 -28.391 -4.117 1 96.19 99 PHE A CA 1
ATOM 813 C C . PHE A 1 99 ? 5.512 -28.641 -5.621 1 96.19 99 PHE A C 1
ATOM 815 O O . PHE A 1 99 ? 6.367 -28.094 -6.316 1 96.19 99 PHE A O 1
ATOM 822 N N . THR A 1 100 ? 4.617 -29.5 -6.102 1 96.62 100 THR A N 1
ATOM 823 C CA . THR A 1 100 ? 4.543 -29.828 -7.52 1 96.62 100 THR A CA 1
ATOM 824 C C . THR A 1 100 ? 3.133 -29.594 -8.062 1 96.62 100 THR A C 1
ATOM 826 O O . THR A 1 100 ? 2.154 -30.062 -7.477 1 96.62 100 THR A O 1
ATOM 829 N N . TYR A 1 101 ? 3.092 -28.859 -9.109 1 97.5 101 TYR A N 1
ATOM 830 C CA . TYR A 1 101 ? 1.836 -28.625 -9.805 1 97.5 101 TYR A CA 1
ATOM 831 C C . TYR A 1 101 ? 1.729 -29.484 -11.062 1 97.5 101 TYR A C 1
ATOM 833 O O . TYR A 1 101 ? 2.658 -29.531 -11.867 1 97.5 101 TYR A O 1
ATOM 841 N N . ALA A 1 102 ? 0.609 -30.172 -11.18 1 97.69 102 ALA A N 1
ATOM 842 C CA . ALA A 1 102 ? 0.322 -30.875 -12.43 1 97.69 102 ALA A CA 1
ATOM 843 C C . ALA A 1 102 ? -0.25 -29.922 -13.477 1 97.69 102 ALA A C 1
ATOM 845 O O . ALA A 1 102 ? -1.181 -29.156 -13.188 1 97.69 102 ALA A O 1
ATOM 846 N N . CYS A 1 103 ? 0.342 -29.969 -14.672 1 97.06 103 CYS A N 1
ATOM 847 C CA . CYS A 1 103 ? -0.068 -29.109 -15.789 1 97.06 103 CYS A CA 1
ATOM 848 C C . CYS A 1 103 ? -0.393 -29.953 -17.016 1 97.06 103 CYS A C 1
ATOM 850 O O . CYS A 1 103 ? 0.279 -30.953 -17.297 1 97.06 103 CYS A O 1
ATOM 852 N N . TYR A 1 104 ? -1.386 -29.5 -17.688 1 96.94 104 TYR A N 1
ATOM 853 C CA . TYR A 1 104 ? -1.794 -30.188 -18.906 1 96.94 104 TYR A CA 1
ATOM 854 C C . TYR A 1 104 ? -1.549 -29.312 -20.125 1 96.94 104 TYR A C 1
ATOM 856 O O . TYR A 1 104 ? -2.072 -28.203 -20.219 1 96.94 104 TYR A O 1
ATOM 864 N N . VAL A 1 105 ? -0.745 -29.844 -21.031 1 94.75 105 VAL A N 1
ATOM 865 C CA . VAL A 1 105 ? -0.394 -29.125 -22.25 1 94.75 105 VAL A CA 1
ATOM 866 C C . VAL A 1 105 ? -0.623 -30.016 -23.469 1 94.75 105 VAL A C 1
ATOM 868 O O . VAL A 1 105 ? 0.111 -30.984 -23.688 1 94.75 105 VAL A O 1
ATOM 871 N N . GLN A 1 106 ? -1.605 -29.625 -24.266 1 92.38 106 GLN A N 1
ATOM 872 C CA . GLN A 1 106 ? -1.869 -30.312 -25.516 1 92.38 106 GLN A CA 1
ATOM 873 C C . GLN A 1 106 ? -1.952 -31.828 -25.297 1 92.38 106 GLN A C 1
ATOM 875 O O . GLN A 1 106 ? -1.293 -32.594 -26 1 92.38 106 GLN A O 1
ATOM 880 N N . GLY A 1 107 ? -2.611 -32.219 -24.266 1 91.44 107 GLY A N 1
ATOM 881 C CA . GLY A 1 107 ? -2.896 -33.625 -24.047 1 91.44 107 GLY A CA 1
ATOM 882 C C . GLY A 1 107 ? -1.835 -34.312 -23.219 1 91.44 107 GLY A C 1
ATOM 883 O O . GLY A 1 107 ? -1.97 -35.5 -22.906 1 91.44 107 GLY A O 1
ATOM 884 N N . LYS A 1 108 ? -0.773 -33.656 -22.859 1 95.5 108 LYS A N 1
ATOM 885 C CA . LYS A 1 108 ? 0.311 -34.219 -22.078 1 95.5 108 LYS A CA 1
ATOM 886 C C . LYS A 1 108 ? 0.383 -33.562 -20.688 1 95.5 108 LYS A C 1
ATOM 888 O O . LYS A 1 108 ? 0.181 -32.344 -20.562 1 95.5 108 LYS A O 1
ATOM 893 N N . THR A 1 109 ? 0.648 -34.438 -19.719 1 95.94 109 THR A N 1
ATOM 894 C CA . THR A 1 109 ? 0.822 -33.906 -18.359 1 95.94 109 THR A CA 1
ATOM 895 C C . THR A 1 109 ? 2.289 -33.594 -18.094 1 95.94 109 THR A C 1
ATOM 897 O O . THR A 1 109 ? 3.166 -34.438 -18.344 1 95.94 109 THR A O 1
ATOM 900 N N . ILE A 1 110 ? 2.574 -32.344 -17.688 1 94.38 110 ILE A N 1
ATOM 901 C CA . ILE A 1 110 ? 3.904 -31.969 -17.234 1 94.38 110 ILE A CA 1
ATOM 902 C C . ILE A 1 110 ? 3.82 -31.422 -15.805 1 94.38 110 ILE A C 1
ATOM 904 O O . ILE A 1 110 ? 2.729 -31.125 -15.312 1 94.38 110 ILE A O 1
ATOM 908 N N . TYR A 1 111 ? 4.984 -31.359 -15.148 1 95 111 TYR A N 1
ATOM 909 C CA . TYR A 1 111 ? 4.996 -30.906 -13.766 1 95 111 TYR A CA 1
ATOM 910 C C . TYR A 1 111 ? 5.922 -29.703 -13.578 1 95 111 TYR A C 1
ATOM 9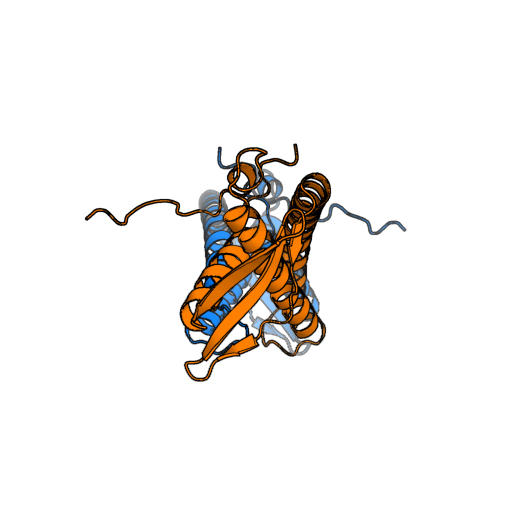12 O O . TYR A 1 111 ? 6.973 -29.625 -14.227 1 95 111 TYR A O 1
ATOM 920 N N . THR A 1 112 ? 5.512 -28.75 -12.836 1 94.81 112 THR A N 1
ATOM 921 C CA . THR A 1 112 ? 6.352 -27.625 -12.43 1 94.81 112 THR A CA 1
ATOM 922 C C . THR A 1 112 ? 6.176 -27.328 -10.938 1 94.81 112 THR A C 1
ATOM 924 O O . THR A 1 112 ? 5.324 -27.922 -10.281 1 94.81 112 THR A O 1
ATOM 927 N N . GLY A 1 113 ? 7.047 -26.516 -10.375 1 94.75 113 GLY A N 1
ATOM 928 C CA . GLY A 1 113 ? 7.02 -26.188 -8.961 1 94.75 113 GLY A CA 1
ATOM 929 C C . GLY A 1 113 ? 8.398 -25.938 -8.383 1 94.75 113 GLY A C 1
ATOM 930 O O . GLY A 1 113 ? 9.273 -25.375 -9.055 1 94.75 113 GLY A O 1
ATOM 931 N N . GLY A 1 114 ? 8.508 -26.25 -7.082 1 94.88 114 GLY A N 1
ATOM 932 C CA . GLY A 1 114 ? 9.766 -26.047 -6.383 1 94.88 114 GLY A CA 1
ATOM 933 C C . GLY A 1 114 ? 9.609 -26 -4.875 1 94.88 114 GLY A C 1
ATOM 934 O O . GLY A 1 114 ? 8.5 -26.172 -4.355 1 94.88 114 GLY A O 1
ATOM 935 N N . PRO A 1 115 ? 10.742 -25.953 -4.246 1 95.19 115 PRO A N 1
ATOM 936 C CA . PRO A 1 115 ? 10.68 -25.859 -2.787 1 95.19 115 PRO A CA 1
ATOM 937 C C . PRO A 1 115 ? 9.859 -24.656 -2.312 1 95.19 115 PRO A C 1
ATOM 939 O O . PRO A 1 115 ? 9.75 -23.656 -3.027 1 95.19 115 PRO A O 1
ATOM 942 N N . SER A 1 116 ? 9.375 -24.797 -1.153 1 94.06 116 SER A N 1
ATOM 943 C CA . SER A 1 116 ? 8.469 -23.797 -0.579 1 94.06 116 SER A CA 1
ATOM 944 C C . SER A 1 116 ? 9.109 -22.422 -0.562 1 94.06 116 SER A C 1
ATOM 946 O O . SER A 1 116 ? 8.461 -21.422 -0.886 1 94.06 116 SER A O 1
ATOM 948 N N . TYR A 1 117 ? 10.375 -22.328 -0.137 1 94.25 117 TYR A N 1
ATOM 949 C CA . TYR A 1 117 ? 11.039 -21.031 -0.021 1 94.25 117 TYR A CA 1
ATOM 950 C C . TYR A 1 117 ? 11.156 -20.344 -1.383 1 94.25 117 TYR A C 1
ATOM 952 O O . TYR A 1 117 ? 11.039 -19.125 -1.488 1 94.25 117 TYR A O 1
ATOM 960 N N . ARG A 1 118 ? 11.367 -21.109 -2.449 1 94.44 118 ARG A N 1
ATOM 961 C CA . ARG A 1 118 ? 11.477 -20.562 -3.795 1 94.44 118 ARG A CA 1
ATOM 962 C C . ARG A 1 118 ? 10.109 -20.094 -4.305 1 94.44 118 ARG A C 1
ATOM 964 O O . ARG A 1 118 ? 10 -19.031 -4.906 1 94.44 118 ARG A O 1
ATOM 971 N N . LEU A 1 119 ? 9.062 -20.891 -4.035 1 94.94 119 LEU A N 1
ATOM 972 C CA . LEU A 1 119 ? 7.711 -20.5 -4.434 1 94.94 119 LEU A CA 1
ATOM 973 C C . LEU A 1 119 ? 7.285 -19.219 -3.734 1 94.94 119 LEU A C 1
ATOM 975 O O . LEU A 1 119 ? 6.719 -18.328 -4.367 1 94.94 119 LEU A O 1
ATOM 979 N N . LYS A 1 120 ? 7.641 -19.219 -2.486 1 95.81 120 LYS A N 1
ATOM 980 C CA . LYS A 1 120 ? 7.305 -18.031 -1.697 1 95.81 120 LYS A CA 1
ATOM 981 C C . LYS A 1 120 ? 7.992 -16.797 -2.25 1 95.81 120 LYS A C 1
ATOM 983 O O . LYS A 1 120 ? 7.371 -15.734 -2.381 1 95.81 120 LYS A O 1
ATOM 988 N N . SER A 1 121 ? 9.227 -16.906 -2.592 1 95.25 121 SER A N 1
ATOM 989 C CA . SER A 1 121 ? 9.984 -15.789 -3.131 1 95.25 121 SER A CA 1
ATOM 990 C C . SER A 1 121 ? 9.414 -15.32 -4.465 1 95.25 121 SER A C 1
ATOM 992 O O . SER A 1 121 ? 9.367 -14.117 -4.738 1 95.25 121 SER A O 1
ATOM 994 N N . GLU A 1 122 ? 9.008 -16.234 -5.258 1 94.94 122 GLU A N 1
ATOM 995 C CA . GLU A 1 122 ? 8.43 -15.891 -6.551 1 94.94 122 GLU A CA 1
ATOM 996 C C . GLU A 1 122 ? 7.094 -15.18 -6.379 1 94.94 122 GLU A C 1
ATOM 998 O O . GLU A 1 122 ? 6.836 -14.164 -7.031 1 94.94 122 GLU A O 1
ATOM 1003 N N . VAL A 1 123 ? 6.328 -15.688 -5.477 1 97.12 123 VAL A N 1
ATOM 1004 C CA . VAL A 1 123 ? 5.02 -15.078 -5.25 1 97.12 123 VAL A CA 1
ATOM 1005 C C . VAL A 1 123 ? 5.195 -13.672 -4.691 1 97.12 123 VAL A C 1
ATOM 1007 O O . VAL A 1 123 ? 4.453 -12.758 -5.051 1 97.12 123 VAL A O 1
ATOM 1010 N N . MET A 1 124 ? 6.184 -13.516 -3.834 1 96.75 124 MET A N 1
ATOM 1011 C CA . MET A 1 124 ? 6.477 -12.195 -3.281 1 96.75 124 MET A CA 1
ATOM 1012 C C . MET A 1 124 ? 6.742 -11.188 -4.395 1 96.75 124 MET A C 1
ATOM 1014 O O . MET A 1 124 ? 6.262 -10.055 -4.34 1 96.75 124 MET A O 1
ATOM 1018 N N . ARG A 1 125 ? 7.465 -11.586 -5.383 1 95.06 125 ARG A N 1
ATOM 1019 C CA . ARG A 1 125 ? 7.777 -10.703 -6.504 1 95.06 125 ARG A CA 1
ATOM 1020 C C . ARG A 1 125 ? 6.504 -10.227 -7.199 1 95.06 125 ARG A C 1
ATOM 1022 O O . ARG A 1 125 ? 6.398 -9.062 -7.594 1 95.06 125 ARG A O 1
ATOM 1029 N N . TYR A 1 126 ? 5.578 -11.078 -7.32 1 95.25 126 TYR A N 1
ATOM 1030 C CA . TYR A 1 126 ? 4.316 -10.727 -7.957 1 95.25 126 TYR A CA 1
ATOM 1031 C C . TYR A 1 126 ? 3.502 -9.789 -7.078 1 95.25 126 TYR A C 1
ATOM 1033 O O . TYR A 1 126 ? 2.922 -8.812 -7.57 1 95.25 126 TYR A O 1
ATOM 1041 N N . VAL A 1 127 ? 3.52 -10.07 -5.812 1 97.25 127 VAL A N 1
ATOM 1042 C CA . VAL A 1 127 ? 2.795 -9.219 -4.879 1 97.25 127 VAL A CA 1
ATOM 1043 C C . VAL A 1 127 ? 3.402 -7.812 -4.887 1 97.25 127 VAL A C 1
ATOM 1045 O O . VAL A 1 127 ? 2.68 -6.816 -4.965 1 97.25 127 VAL A O 1
ATOM 1048 N N . ILE A 1 128 ? 4.707 -7.766 -4.852 1 94.75 128 ILE A N 1
ATOM 1049 C CA . ILE A 1 128 ? 5.402 -6.48 -4.879 1 94.75 128 ILE A CA 1
ATOM 1050 C C . ILE A 1 128 ? 5.074 -5.742 -6.176 1 94.75 128 ILE A C 1
ATOM 1052 O O . ILE A 1 128 ? 4.789 -4.543 -6.156 1 94.75 128 ILE A O 1
ATOM 1056 N N . PHE A 1 129 ? 5.117 -6.461 -7.219 1 93.12 129 PHE A N 1
ATOM 1057 C CA . PHE A 1 129 ? 4.84 -5.863 -8.523 1 93.12 129 PHE A CA 1
ATOM 1058 C C . PHE A 1 129 ? 3.461 -5.219 -8.539 1 93.12 129 PHE A C 1
ATOM 1060 O O . PHE A 1 129 ? 3.328 -4.035 -8.859 1 93.12 129 PHE A O 1
ATOM 1067 N N . TYR A 1 130 ? 2.5 -5.883 -8.141 1 95 130 TYR A N 1
ATOM 1068 C CA . TYR A 1 130 ? 1.135 -5.391 -8.289 1 95 130 TYR A CA 1
ATOM 1069 C C . TYR A 1 130 ? 0.841 -4.285 -7.285 1 95 130 TYR A C 1
ATOM 1071 O O . TYR A 1 130 ? 0.104 -3.344 -7.582 1 95 130 TYR A O 1
ATOM 1079 N N . LEU A 1 131 ? 1.412 -4.395 -6.133 1 95.31 131 LEU A N 1
ATOM 1080 C CA . LEU A 1 131 ? 1.161 -3.377 -5.117 1 95.31 131 LEU A CA 1
ATOM 1081 C C . LEU A 1 131 ? 1.869 -2.074 -5.473 1 95.31 131 LEU A C 1
ATOM 1083 O O . LEU A 1 131 ? 1.46 -0.999 -5.027 1 95.31 131 LEU A O 1
ATOM 1087 N N . ASN A 1 132 ? 2.979 -2.191 -6.258 1 86.19 132 ASN A N 1
ATOM 1088 C CA . ASN A 1 132 ? 3.82 -1.015 -6.445 1 86.19 132 ASN A CA 1
ATOM 1089 C C . ASN A 1 132 ? 3.805 -0.54 -7.895 1 86.19 132 ASN A C 1
ATOM 1091 O O . ASN A 1 132 ? 4.418 0.477 -8.227 1 86.19 132 ASN A O 1
ATOM 1095 N N . GLU A 1 133 ? 3.316 -1.358 -8.82 1 72.94 133 GLU A N 1
ATOM 1096 C CA . GLU A 1 133 ? 3.301 -0.962 -10.227 1 72.94 133 GLU A CA 1
ATOM 1097 C C . GLU A 1 133 ? 2.551 0.352 -10.422 1 72.94 133 GLU A C 1
ATOM 1099 O O . GLU A 1 133 ? 1.509 0.576 -9.805 1 72.94 133 GLU A O 1
ATOM 1104 N N . THR A 1 134 ? 3.389 1.405 -10.812 1 56.16 134 THR A N 1
ATOM 1105 C CA . THR A 1 134 ? 2.857 2.721 -11.148 1 56.16 134 THR A CA 1
ATOM 1106 C C . THR A 1 134 ? 1.909 2.637 -12.336 1 56.16 134 THR A C 1
ATOM 1108 O O . THR A 1 134 ? 2.156 1.881 -13.281 1 56.16 134 THR A O 1
ATOM 1111 N N . LYS A 1 135 ? 0.583 2.855 -12.219 1 49.34 135 LYS A N 1
ATOM 1112 C CA . LYS A 1 135 ? -0.442 2.91 -13.258 1 49.34 135 LYS A CA 1
ATOM 1113 C C . LYS A 1 135 ? 0.078 3.613 -14.508 1 49.34 135 LYS A C 1
ATOM 1115 O O . LYS A 1 135 ? 0.1 4.844 -14.57 1 49.34 135 LYS A O 1
ATOM 1120 N N . GLU A 1 136 ? 1.279 3.588 -14.977 1 41.12 136 GLU A N 1
ATOM 1121 C CA . GLU A 1 136 ? 1.571 4.266 -16.234 1 41.12 136 GLU A CA 1
ATOM 1122 C C . GLU A 1 136 ? 0.4 4.156 -17.203 1 41.12 136 GLU A C 1
ATOM 1124 O O . GLU A 1 136 ? 0.078 5.113 -17.906 1 41.12 136 GLU A O 1
ATOM 1129 N N . GLU A 1 137 ? 0.216 2.875 -17.828 1 39.97 137 GLU A N 1
ATOM 1130 C CA . GLU A 1 137 ? -0.273 2.596 -19.172 1 39.97 137 GLU A CA 1
ATOM 1131 C C . GLU A 1 137 ? -1.778 2.826 -19.266 1 39.97 137 GLU A C 1
ATOM 1133 O O . GLU A 1 137 ? -2.371 2.637 -20.328 1 39.97 137 GLU A O 1
ATOM 1138 N N . GLN A 1 138 ? -2.604 2.738 -18.297 1 35.66 138 GLN A N 1
ATOM 1139 C CA . GLN A 1 138 ? -3.924 2.607 -18.906 1 35.66 138 GLN A CA 1
ATOM 1140 C C . GLN A 1 138 ? -4.336 3.895 -19.609 1 35.66 138 GLN A C 1
ATOM 1142 O O . GLN A 1 138 ? -5.523 4.184 -19.75 1 35.66 138 GLN A O 1
ATOM 1147 N N . LEU A 1 139 ? -3.592 4.977 -19.734 1 30.72 139 LEU A N 1
ATOM 1148 C CA . LEU A 1 139 ? -4.078 5.887 -20.766 1 30.72 139 LEU A CA 1
ATOM 1149 C C . LEU A 1 139 ? -3.736 5.367 -22.156 1 30.72 139 LEU A C 1
ATOM 1151 O O . LEU A 1 139 ? -2.613 4.922 -22.391 1 30.72 139 LEU A O 1
ATOM 1155 N N . MET B 1 1 ? -28.734 15.508 -3.279 1 22.86 1 MET B N 1
ATOM 1156 C CA . MET B 1 1 ? -27.516 16.266 -3.479 1 22.86 1 MET B CA 1
ATOM 1157 C C . MET B 1 1 ? -26.344 15.344 -3.787 1 22.86 1 MET B C 1
ATOM 1159 O O . MET B 1 1 ? -26.125 14.352 -3.082 1 22.86 1 MET B O 1
ATOM 1163 N N . SER B 1 2 ? -25.766 15.328 -5.039 1 24.2 2 SER B N 1
ATOM 1164 C CA . SER B 1 2 ? -24.922 14.43 -5.816 1 24.2 2 SER B CA 1
ATOM 1165 C C . SER B 1 2 ? -23.531 14.281 -5.184 1 24.2 2 SER B C 1
ATOM 1167 O O . SER B 1 2 ? -22.688 15.172 -5.312 1 24.2 2 SER B O 1
ATOM 1169 N N . ARG B 1 3 ? -23.328 13.945 -3.984 1 33.69 3 ARG B N 1
ATOM 1170 C CA . ARG B 1 3 ? -22.078 13.953 -3.238 1 33.69 3 ARG B CA 1
ATOM 1171 C C . ARG B 1 3 ? -21 13.148 -3.963 1 33.69 3 ARG B C 1
ATOM 1173 O O . ARG B 1 3 ? -20.547 12.117 -3.463 1 33.69 3 ARG B O 1
ATOM 1180 N N . ASN B 1 4 ? -21.219 12.969 -5.266 1 28.5 4 ASN B N 1
ATOM 1181 C CA . ASN B 1 4 ? -20.609 11.883 -6.031 1 28.5 4 ASN B CA 1
ATOM 1182 C C . ASN B 1 4 ? -19.094 11.852 -5.848 1 28.5 4 ASN B C 1
ATOM 1184 O O . ASN B 1 4 ? -18.516 10.789 -5.586 1 28.5 4 ASN B O 1
ATOM 1188 N N . ALA B 1 5 ? -18.328 12.656 -6.82 1 32.75 5 ALA B N 1
ATOM 1189 C CA . ALA B 1 5 ? -17.031 12.539 -7.48 1 32.75 5 ALA B CA 1
ATOM 1190 C C . ALA B 1 5 ? -15.891 12.766 -6.488 1 32.75 5 ALA B C 1
ATOM 1192 O O . ALA B 1 5 ? -16.109 13.312 -5.406 1 32.75 5 ALA B O 1
ATOM 1193 N N . SER B 1 6 ? -14.297 13.102 -6.98 1 38.44 6 SER B N 1
ATOM 1194 C CA . SER B 1 6 ? -12.867 13.023 -6.676 1 38.44 6 SER B CA 1
ATOM 1195 C C . SER B 1 6 ? -12.477 14.062 -5.625 1 38.44 6 SER B C 1
ATOM 1197 O O . SER B 1 6 ? -12.156 15.203 -5.961 1 38.44 6 SER B O 1
ATOM 1199 N N . ASP B 1 7 ? -12.969 14.18 -4.785 1 42.66 7 ASP B N 1
ATOM 1200 C CA . ASP B 1 7 ? -12.445 14.922 -3.635 1 42.66 7 ASP B CA 1
ATOM 1201 C C . ASP B 1 7 ? -10.977 14.594 -3.396 1 42.66 7 ASP B C 1
ATOM 1203 O O . ASP B 1 7 ? -10.609 14.086 -2.336 1 42.66 7 ASP B O 1
ATOM 1207 N N . GLU B 1 8 ? -10.336 14.117 -4.395 1 50.84 8 GLU B N 1
ATOM 1208 C CA . GLU B 1 8 ? -8.914 13.781 -4.434 1 50.84 8 GLU B CA 1
ATOM 1209 C C . GLU B 1 8 ? -8.055 14.992 -4.062 1 50.84 8 GLU B C 1
ATOM 1211 O O . GLU B 1 8 ? -8.336 16.109 -4.48 1 50.84 8 GLU B O 1
ATOM 1216 N N . LEU B 1 9 ? -7.43 14.844 -2.914 1 59.19 9 LEU B N 1
ATOM 1217 C CA . LEU B 1 9 ? -6.457 15.859 -2.51 1 59.19 9 LEU B CA 1
ATOM 1218 C C . LEU B 1 9 ? -5.609 16.297 -3.697 1 59.19 9 LEU B C 1
ATOM 1220 O O . LEU B 1 9 ? -5.07 15.461 -4.426 1 59.19 9 LEU B O 1
ATOM 1224 N N . ASP B 1 10 ? -6.008 17.453 -4.336 1 58.81 10 ASP B N 1
ATOM 1225 C CA . ASP B 1 10 ? -5.176 18.047 -5.383 1 58.81 10 ASP B CA 1
ATOM 1226 C C . ASP B 1 10 ? -4.07 18.906 -4.781 1 58.81 10 ASP B C 1
ATOM 1228 O O . ASP B 1 10 ? -4.27 20.109 -4.543 1 58.81 10 ASP B O 1
ATOM 1232 N N . PHE B 1 11 ? -3.01 18.328 -4.539 1 61.91 11 PHE B N 1
ATOM 1233 C CA . PHE B 1 11 ? -1.906 18.984 -3.852 1 61.91 11 PHE B CA 1
ATOM 1234 C C . PHE B 1 11 ? -1.347 20.125 -4.691 1 61.91 11 PHE B C 1
ATOM 1236 O O . PHE B 1 11 ? -0.944 21.156 -4.152 1 61.91 11 PHE B O 1
ATOM 1243 N N . ASN B 1 12 ? -1.374 19.859 -5.953 1 58.62 12 ASN B N 1
ATOM 1244 C CA . ASN B 1 12 ? -0.847 20.938 -6.785 1 58.62 12 ASN B CA 1
ATOM 1245 C C . ASN B 1 12 ? -1.682 22.203 -6.656 1 58.62 12 ASN B C 1
ATOM 1247 O O . ASN B 1 12 ? -1.15 23.312 -6.746 1 58.62 12 ASN B O 1
ATOM 1251 N N . HIS B 1 13 ? -2.816 21.859 -6.359 1 60.88 13 HIS B N 1
ATOM 1252 C CA . HIS B 1 13 ? -3.691 23.016 -6.227 1 60.88 13 HIS B CA 1
ATOM 1253 C C . HIS B 1 13 ? -3.609 23.609 -4.824 1 60.88 13 HIS B C 1
ATOM 12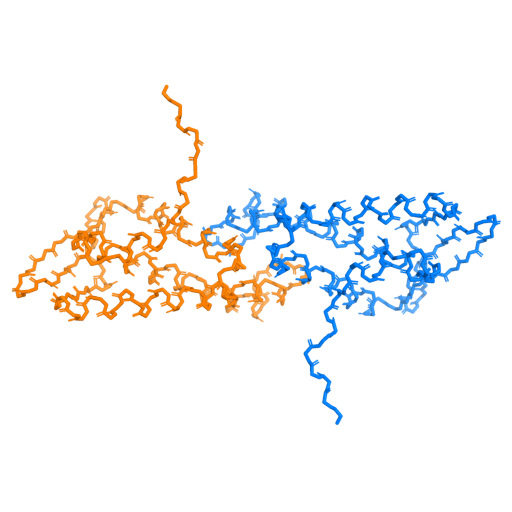55 O O . HIS B 1 13 ? -3.854 24.812 -4.633 1 60.88 13 HIS B O 1
ATOM 1261 N N . LEU B 1 14 ? -3.223 22.844 -4.004 1 68.56 14 LEU B N 1
ATOM 1262 C CA . LEU B 1 14 ? -3.158 23.281 -2.615 1 68.56 14 LEU B CA 1
ATOM 1263 C C . LEU B 1 14 ? -1.899 24.109 -2.367 1 68.56 14 LEU B C 1
ATOM 1265 O O . LEU B 1 14 ? -1.857 24.922 -1.44 1 68.56 14 LEU B O 1
ATOM 1269 N N . LEU B 1 15 ? -0.976 23.984 -3.336 1 67.75 15 LEU B N 1
ATOM 1270 C CA . LEU B 1 15 ? 0.31 24.641 -3.092 1 67.75 15 LEU B CA 1
ATOM 1271 C C . LEU B 1 15 ? 0.572 25.734 -4.121 1 67.75 15 LEU B C 1
ATOM 1273 O O . LEU B 1 15 ? 1.518 25.641 -4.906 1 67.75 15 LEU B O 1
ATOM 1277 N N . THR B 1 16 ? -0.416 26.562 -4.215 1 62.34 16 THR B N 1
ATOM 1278 C CA . THR B 1 16 ? -0.197 27.719 -5.074 1 62.34 16 THR B CA 1
ATOM 1279 C C . THR B 1 16 ? -0.034 28.984 -4.242 1 62.34 16 THR B C 1
ATOM 1281 O O . THR B 1 16 ? -0.385 29 -3.061 1 62.34 16 THR B O 1
ATOM 1284 N N . VAL B 1 17 ? 0.56 30.047 -4.852 1 60.91 17 VAL B N 1
ATOM 1285 C CA . VAL B 1 17 ? 0.794 31.344 -4.215 1 60.91 17 VAL B CA 1
ATOM 1286 C C . VAL B 1 17 ? -0.535 31.953 -3.77 1 60.91 17 VAL B C 1
ATOM 1288 O O . VAL B 1 17 ? -0.58 32.75 -2.824 1 60.91 17 VAL B O 1
ATOM 1291 N N . LYS B 1 18 ? -1.545 31.5 -4.289 1 69.81 18 LYS B N 1
ATOM 1292 C CA . LYS B 1 18 ? -2.844 32.094 -4.004 1 69.81 18 LYS B CA 1
ATOM 1293 C C . LYS B 1 18 ? -3.576 31.344 -2.904 1 69.81 18 LYS B C 1
ATOM 1295 O O . LYS B 1 18 ? -4.637 31.766 -2.441 1 69.81 18 LYS B O 1
ATOM 1300 N N . THR B 1 19 ? -2.881 30.406 -2.467 1 74.25 19 THR B N 1
ATOM 1301 C CA . THR B 1 19 ? -3.537 29.578 -1.458 1 74.25 19 THR B CA 1
ATOM 1302 C C . THR B 1 19 ? -3.721 30.359 -0.158 1 74.25 19 THR B C 1
ATOM 1304 O O . THR B 1 19 ? -2.803 31.047 0.295 1 74.25 19 THR B O 1
ATOM 1307 N N . GLU B 1 20 ? -4.852 30.328 0.439 1 86.94 20 GLU B N 1
ATOM 1308 C CA . GLU B 1 20 ? -5.141 30.953 1.721 1 86.94 20 GLU B CA 1
ATOM 1309 C C . GLU B 1 20 ? -4.199 30.453 2.812 1 86.94 20 GLU B C 1
ATOM 1311 O O . GLU B 1 20 ? -3.885 29.266 2.867 1 86.94 20 GLU B O 1
ATOM 1316 N N . PRO B 1 21 ? -3.721 31.438 3.621 1 89.56 21 PRO B N 1
ATOM 1317 C CA . PRO B 1 21 ? -2.758 31.062 4.66 1 89.56 21 PRO B CA 1
ATOM 1318 C C . PRO B 1 21 ? -3.227 29.891 5.504 1 89.56 21 PRO B C 1
ATOM 1320 O O . PRO B 1 21 ? -2.453 28.953 5.758 1 89.56 21 PRO B O 1
ATOM 1323 N N . VAL B 1 22 ? -4.496 29.906 5.918 1 91.06 22 VAL B N 1
ATOM 1324 C CA . VAL B 1 22 ? -5.012 28.844 6.785 1 91.06 22 VAL B CA 1
ATOM 1325 C C . VAL B 1 22 ? -4.957 27.516 6.059 1 91.06 22 VAL B C 1
ATOM 1327 O O . VAL B 1 22 ? -4.652 26.484 6.664 1 91.06 22 VAL B O 1
ATOM 1330 N N . LEU B 1 23 ? -5.246 27.578 4.758 1 92.25 23 LEU B N 1
ATOM 1331 C CA . LEU B 1 23 ? -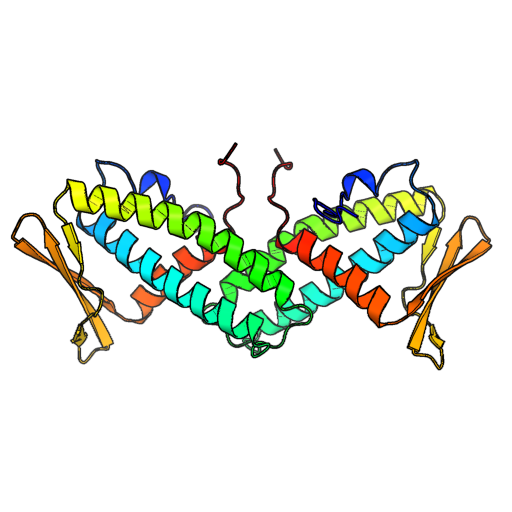5.219 26.359 3.967 1 92.25 23 LEU B CA 1
ATOM 1332 C C . LEU B 1 23 ? -3.797 25.812 3.857 1 92.25 23 LEU B C 1
ATOM 1334 O O . LEU B 1 23 ? -3.586 24.594 3.93 1 92.25 23 LEU B O 1
ATOM 1338 N N . LEU B 1 24 ? -2.852 26.656 3.658 1 94.25 24 LEU B N 1
ATOM 1339 C CA . LEU B 1 24 ? -1.451 26.25 3.598 1 94.25 24 LEU B CA 1
ATOM 1340 C C . LEU B 1 24 ? -1.001 25.656 4.926 1 94.25 24 LEU B C 1
ATOM 1342 O O . LEU B 1 24 ? -0.34 24.609 4.949 1 94.25 24 LEU B O 1
ATOM 1346 N N . LEU B 1 25 ? -1.393 26.266 6.008 1 95.38 25 LEU B N 1
ATOM 1347 C CA . LEU B 1 25 ? -1.052 25.781 7.348 1 95.38 25 LEU B CA 1
ATOM 1348 C C . LEU B 1 25 ? -1.658 24.406 7.605 1 95.38 25 LEU B C 1
ATOM 1350 O O . LEU B 1 25 ? -0.977 23.516 8.094 1 95.38 25 LEU B O 1
ATOM 1354 N N . ARG B 1 26 ? -2.863 24.266 7.219 1 94.94 26 ARG B N 1
ATOM 1355 C CA . ARG B 1 26 ? -3.549 22.984 7.418 1 94.94 26 ARG B CA 1
ATOM 1356 C C . ARG B 1 26 ? -2.932 21.891 6.555 1 94.94 26 ARG B C 1
ATOM 1358 O O . ARG B 1 26 ? -2.773 20.75 7 1 94.94 26 ARG B O 1
ATOM 1365 N N . THR B 1 27 ? -2.58 22.234 5.344 1 94.44 27 THR B N 1
ATOM 1366 C CA . THR B 1 27 ? -1.906 21.281 4.465 1 94.44 27 THR B CA 1
ATOM 1367 C C . THR B 1 27 ? -0.602 20.797 5.094 1 94.44 27 THR B C 1
ATOM 1369 O O . THR B 1 27 ? -0.307 19.609 5.074 1 94.44 27 THR B O 1
ATOM 1372 N N . TYR B 1 28 ? 0.144 21.75 5.648 1 96.69 28 TYR B N 1
ATOM 1373 C CA . TYR B 1 28 ? 1.394 21.391 6.312 1 96.69 28 TYR B CA 1
ATOM 1374 C C . TYR B 1 28 ? 1.138 20.484 7.508 1 96.69 28 TYR B C 1
ATOM 1376 O O . TYR B 1 28 ? 1.818 19.469 7.68 1 96.69 28 TYR B O 1
ATOM 1384 N N . ILE B 1 29 ? 0.162 20.797 8.289 1 97.38 29 ILE B N 1
ATOM 1385 C CA . ILE B 1 29 ? -0.177 20.031 9.477 1 97.38 29 ILE B CA 1
ATOM 1386 C C . ILE B 1 29 ? -0.571 18.609 9.078 1 97.38 29 ILE B C 1
ATOM 1388 O O . ILE B 1 29 ? -0.018 17.625 9.602 1 97.38 29 ILE B O 1
ATOM 1392 N N . PHE B 1 30 ? -1.467 18.516 8.18 1 97.06 30 PHE B N 1
ATOM 1393 C CA . PHE B 1 30 ? -2.006 17.203 7.816 1 97.06 30 PHE B CA 1
ATOM 1394 C C . PHE B 1 30 ? -0.958 16.359 7.094 1 97.06 30 PHE B C 1
ATOM 1396 O O . PHE B 1 30 ? -0.903 15.148 7.266 1 97.06 30 PHE B O 1
ATOM 1403 N N . THR B 1 31 ? -0.14 16.953 6.258 1 97.12 31 THR B N 1
ATOM 1404 C CA . THR B 1 31 ? 0.937 16.234 5.586 1 97.12 31 THR B CA 1
ATOM 1405 C C . THR B 1 31 ? 1.954 15.711 6.602 1 97.12 31 THR B C 1
ATOM 1407 O O . THR B 1 31 ? 2.43 14.578 6.492 1 97.12 31 THR B O 1
ATOM 1410 N N . THR B 1 32 ? 2.244 16.547 7.57 1 98.25 32 THR B N 1
ATOM 1411 C CA . THR B 1 32 ? 3.191 16.172 8.617 1 98.25 32 THR B CA 1
ATOM 1412 C C . THR B 1 32 ? 2.656 15.008 9.438 1 98.25 32 THR B C 1
ATOM 1414 O O . THR B 1 32 ? 3.389 14.062 9.734 1 98.25 32 THR B O 1
ATOM 1417 N N . LEU B 1 33 ? 1.367 15.117 9.781 1 98.19 33 LEU B N 1
ATOM 1418 C CA . LEU B 1 33 ? 0.744 14.039 10.547 1 98.19 33 LEU B CA 1
ATOM 1419 C C . LEU B 1 33 ? 0.688 12.75 9.727 1 98.19 33 LEU B C 1
ATOM 1421 O O . LEU B 1 33 ? 0.933 11.664 10.258 1 98.19 33 LEU B O 1
ATOM 1425 N N . ALA B 1 34 ? 0.355 12.859 8.461 1 98.25 34 ALA B N 1
ATOM 1426 C CA . ALA B 1 34 ? 0.357 11.703 7.566 1 98.25 34 ALA B CA 1
ATOM 1427 C C . ALA B 1 34 ? 1.737 11.055 7.512 1 98.25 34 ALA B C 1
ATOM 1429 O O . ALA B 1 34 ? 1.854 9.828 7.535 1 98.25 34 ALA B O 1
ATOM 1430 N N . LYS B 1 35 ? 2.773 11.891 7.43 1 98.62 35 LYS B N 1
ATOM 1431 C CA . LYS B 1 35 ? 4.141 11.383 7.422 1 98.62 35 LYS B CA 1
ATOM 1432 C C . LYS B 1 35 ? 4.434 10.57 8.68 1 98.62 35 LYS B C 1
ATOM 1434 O O . LYS B 1 35 ? 4.996 9.477 8.609 1 98.62 35 LYS B O 1
ATOM 1439 N N . LYS B 1 36 ? 4.086 11.125 9.789 1 98.69 36 LYS B N 1
ATOM 1440 C CA . LYS B 1 36 ? 4.32 10.438 11.055 1 98.69 36 LYS B CA 1
ATOM 1441 C C . LYS B 1 36 ? 3.656 9.062 11.07 1 98.69 36 LYS B C 1
ATOM 1443 O O . LYS B 1 36 ? 4.254 8.078 11.508 1 98.69 36 LYS B O 1
ATOM 1448 N N . ILE B 1 37 ? 2.469 9.016 10.594 1 98.69 37 ILE B N 1
ATOM 1449 C CA . ILE B 1 37 ? 1.717 7.766 10.555 1 98.69 37 ILE B CA 1
ATOM 1450 C C . ILE B 1 37 ? 2.426 6.77 9.641 1 98.69 37 ILE B C 1
ATOM 1452 O O . ILE B 1 37 ? 2.66 5.621 10.023 1 98.69 37 ILE B O 1
ATOM 1456 N N . LEU B 1 38 ? 2.797 7.176 8.453 1 98.69 38 LEU B N 1
ATOM 1457 C CA . LEU B 1 38 ? 3.406 6.297 7.465 1 98.69 38 LEU B CA 1
ATOM 1458 C C . LEU B 1 38 ? 4.773 5.812 7.934 1 98.69 38 LEU B C 1
ATOM 1460 O O . LEU B 1 38 ? 5.121 4.645 7.75 1 98.69 38 LEU B O 1
ATOM 1464 N N . VAL B 1 39 ? 5.512 6.684 8.578 1 98.81 39 VAL B N 1
ATOM 1465 C CA . VAL B 1 39 ? 6.824 6.309 9.094 1 98.81 39 VAL B CA 1
ATOM 1466 C C . VAL B 1 39 ? 6.664 5.266 10.203 1 98.81 39 VAL B C 1
ATOM 1468 O O . VAL B 1 39 ? 7.398 4.273 10.234 1 98.81 39 VAL B O 1
ATOM 1471 N N . LYS B 1 40 ? 5.738 5.492 11.062 1 98.75 40 LYS B N 1
ATOM 1472 C CA . LYS B 1 40 ? 5.469 4.543 12.141 1 98.75 40 LYS B CA 1
ATOM 1473 C C . LYS B 1 40 ? 5.059 3.182 11.578 1 98.75 40 LYS B C 1
ATOM 1475 O O . LYS B 1 40 ? 5.543 2.145 12.039 1 98.75 40 LYS B O 1
ATOM 1480 N N . GLU B 1 41 ? 4.199 3.176 10.641 1 98.56 41 GLU B N 1
ATOM 1481 C CA . GLU B 1 41 ? 3.719 1.93 10.047 1 98.56 41 GLU B CA 1
ATOM 1482 C C . GLU B 1 41 ? 4.816 1.234 9.25 1 98.56 41 GLU B C 1
ATOM 1484 O O . GLU B 1 41 ? 4.914 0.006 9.258 1 98.56 41 GLU B O 1
ATOM 1489 N N . GLN B 1 42 ? 5.656 2.006 8.547 1 98.56 42 GLN B N 1
ATOM 1490 C CA . GLN B 1 42 ? 6.824 1.424 7.891 1 98.56 42 GLN B CA 1
ATOM 1491 C C . GLN B 1 42 ? 7.672 0.633 8.883 1 98.56 42 GLN B C 1
ATOM 1493 O O . GLN B 1 42 ? 8.086 -0.493 8.594 1 98.56 42 GLN B O 1
ATOM 1498 N N . THR B 1 43 ? 7.883 1.271 10.039 1 98.62 43 THR B N 1
ATOM 1499 C CA . THR B 1 43 ? 8.68 0.647 11.086 1 98.62 43 THR B CA 1
ATOM 1500 C C . THR B 1 43 ? 8.016 -0.633 11.586 1 98.62 43 THR B C 1
ATOM 1502 O O . THR B 1 43 ? 8.688 -1.654 11.766 1 98.62 43 THR B O 1
ATOM 1505 N N . LYS B 1 44 ? 6.715 -0.604 11.789 1 98.62 44 LYS B N 1
ATOM 1506 C CA . LYS B 1 44 ? 5.98 -1.776 12.25 1 98.62 44 LYS B CA 1
ATOM 1507 C C . LYS B 1 44 ? 6.047 -2.91 11.234 1 98.62 44 LYS B C 1
ATOM 1509 O O . LYS B 1 44 ? 6.188 -4.078 11.602 1 98.62 44 LYS B O 1
ATOM 1514 N N . PHE B 1 45 ? 5.918 -2.621 9.93 1 98.38 45 PHE B N 1
ATOM 1515 C CA . PHE B 1 45 ? 6.062 -3.629 8.891 1 98.38 45 PHE B CA 1
ATOM 1516 C C . PHE B 1 45 ? 7.469 -4.223 8.898 1 98.38 45 PHE B C 1
ATOM 1518 O O . PHE B 1 45 ? 7.633 -5.441 8.797 1 98.38 45 PHE B O 1
ATOM 1525 N N . LEU B 1 46 ? 8.445 -3.348 9.055 1 97.94 46 LEU B N 1
ATOM 1526 C CA . LEU B 1 46 ? 9.836 -3.789 9.055 1 97.94 46 LEU B CA 1
ATOM 1527 C C . LEU B 1 46 ? 10.117 -4.727 10.227 1 97.94 46 LEU B C 1
ATOM 1529 O O . LEU B 1 46 ? 10.859 -5.699 10.094 1 97.94 46 LEU B O 1
ATOM 1533 N N . LYS B 1 47 ? 9.508 -4.465 11.305 1 98 47 LYS B N 1
ATOM 1534 C CA . LYS B 1 47 ? 9.703 -5.25 12.516 1 98 47 LYS B CA 1
ATOM 1535 C C . LYS B 1 47 ? 8.781 -6.469 12.539 1 98 47 LYS B C 1
ATOM 1537 O O . LYS B 1 47 ? 8.781 -7.234 13.508 1 98 47 LYS B O 1
ATOM 1542 N N . ARG B 1 48 ? 7.91 -6.645 11.547 1 96.94 48 ARG B N 1
ATOM 1543 C CA . ARG B 1 48 ? 6.984 -7.758 11.383 1 96.94 48 ARG B CA 1
ATOM 1544 C C . ARG B 1 48 ? 5.957 -7.789 12.516 1 96.94 48 ARG B C 1
ATOM 1546 O O . ARG B 1 48 ? 5.555 -8.859 12.961 1 96.94 48 ARG B O 1
ATOM 1553 N N . GLU B 1 49 ? 5.641 -6.559 12.984 1 97.38 49 GLU B N 1
ATOM 1554 C CA . GLU B 1 49 ? 4.602 -6.418 14 1 97.38 49 GLU B CA 1
ATOM 1555 C C . GLU B 1 49 ? 3.211 -6.449 13.367 1 97.38 49 GLU B C 1
ATOM 1557 O O . GLU B 1 49 ? 2.213 -6.656 14.062 1 97.38 49 GLU B O 1
ATOM 1562 N N . ILE B 1 50 ? 3.164 -6.168 12.109 1 97.44 50 ILE B N 1
ATOM 1563 C CA . ILE B 1 50 ? 1.923 -6.246 11.344 1 97.44 50 ILE B CA 1
ATOM 1564 C C . ILE B 1 50 ? 1.856 -7.574 10.602 1 97.44 50 ILE B C 1
ATOM 1566 O O . ILE B 1 50 ? 2.777 -7.926 9.859 1 97.44 50 ILE B O 1
ATOM 1570 N N . LYS B 1 51 ? 0.81 -8.289 10.758 1 95.88 51 LYS B N 1
ATOM 1571 C CA . LYS B 1 51 ? 0.7 -9.664 10.297 1 95.88 51 LYS B CA 1
ATOM 1572 C C . LYS B 1 51 ? 0.197 -9.727 8.859 1 95.88 51 LYS B C 1
ATOM 1574 O O . LYS B 1 51 ? -0.993 -9.945 8.617 1 95.88 51 LYS B O 1
ATOM 1579 N N . VAL B 1 52 ? 1.058 -9.625 7.918 1 97.81 52 VAL B N 1
ATOM 1580 C CA . VAL 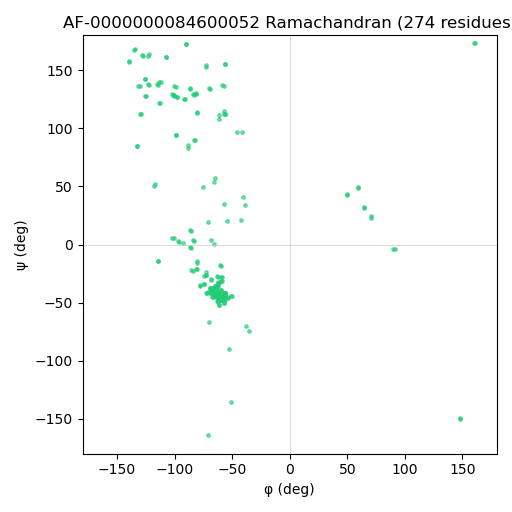B 1 52 ? 0.817 -9.82 6.488 1 97.81 52 VAL B CA 1
ATOM 1581 C C . VAL B 1 52 ? 1.839 -10.805 5.922 1 97.81 52 VAL B C 1
ATOM 1583 O O . VAL B 1 52 ? 2.842 -11.109 6.566 1 97.81 52 VAL B O 1
ATOM 1586 N N . MET B 1 53 ? 1.562 -11.336 4.773 1 97.44 53 MET B N 1
ATOM 1587 C CA . MET B 1 53 ? 2.398 -12.391 4.203 1 97.44 53 MET B CA 1
ATOM 1588 C C . MET B 1 53 ? 3.76 -11.844 3.791 1 97.44 53 MET B C 1
ATOM 1590 O O . MET B 1 53 ? 4.789 -12.469 4.039 1 97.44 53 MET B O 1
ATOM 1594 N N . PHE B 1 54 ? 3.766 -10.664 3.193 1 97.62 54 PHE B N 1
ATOM 1595 C CA . PHE B 1 54 ? 5.004 -10.07 2.705 1 97.62 54 PHE B CA 1
ATOM 1596 C C . PHE B 1 54 ? 5.109 -8.609 3.143 1 97.62 54 PHE B C 1
ATOM 1598 O O . PHE B 1 54 ? 4.828 -7.703 2.361 1 97.62 54 PHE B O 1
ATOM 1605 N N . PRO B 1 55 ? 5.613 -8.375 4.359 1 97.62 55 PRO B N 1
ATOM 1606 C CA . PRO B 1 55 ? 5.703 -7.004 4.867 1 97.62 55 PRO B CA 1
ATOM 1607 C C . PRO B 1 55 ? 6.566 -6.105 3.98 1 97.62 55 PRO B C 1
ATOM 1609 O O . PRO B 1 55 ? 6.312 -4.902 3.885 1 97.62 55 PRO B O 1
ATOM 1612 N N . GLU B 1 56 ? 7.516 -6.711 3.285 1 96.06 56 GLU B N 1
ATOM 1613 C CA . GLU B 1 56 ? 8.414 -5.949 2.42 1 96.06 56 GLU B CA 1
ATOM 1614 C C . GLU B 1 56 ? 7.637 -5.246 1.308 1 96.06 56 GLU B C 1
ATOM 1616 O O . GLU B 1 56 ? 8.016 -4.156 0.876 1 96.06 56 GLU B O 1
ATOM 1621 N N . ALA B 1 57 ? 6.602 -5.848 0.893 1 96.81 57 ALA B N 1
ATOM 1622 C CA . ALA B 1 57 ? 5.797 -5.262 -0.174 1 96.81 57 ALA B CA 1
ATOM 1623 C C . ALA B 1 57 ? 5.121 -3.975 0.291 1 96.81 57 ALA B C 1
ATOM 1625 O O . ALA B 1 57 ? 5.078 -2.988 -0.448 1 96.81 57 ALA B O 1
ATOM 1626 N N . TYR B 1 58 ? 4.703 -3.939 1.471 1 98 58 TYR B N 1
ATOM 1627 C CA . TYR B 1 58 ? 4.039 -2.764 2.018 1 98 58 TYR B CA 1
ATOM 1628 C C . TYR B 1 58 ? 5.051 -1.684 2.383 1 98 58 TYR B C 1
ATOM 1630 O O . TYR B 1 58 ? 4.762 -0.49 2.273 1 98 58 TYR B O 1
ATOM 1638 N N . VAL B 1 59 ? 6.184 -2.115 2.844 1 97.88 59 VAL B N 1
ATOM 1639 C CA . VAL B 1 59 ? 7.262 -1.161 3.098 1 97.88 59 VAL B CA 1
ATOM 1640 C C . VAL B 1 59 ? 7.562 -0.374 1.824 1 97.88 59 VAL B C 1
ATOM 1642 O O . VAL B 1 59 ? 7.707 0.85 1.863 1 97.88 59 VAL B O 1
ATOM 1645 N N . ARG B 1 60 ? 7.582 -1.057 0.73 1 96.06 60 ARG B N 1
ATOM 1646 C CA . ARG B 1 60 ? 7.867 -0.401 -0.542 1 96.06 60 ARG B CA 1
ATOM 1647 C C . ARG B 1 60 ? 6.758 0.574 -0.917 1 96.06 60 ARG B C 1
ATOM 1649 O O . ARG B 1 60 ? 7.027 1.671 -1.409 1 96.06 60 ARG B O 1
ATOM 1656 N N . VAL B 1 61 ? 5.535 0.166 -0.704 1 96.44 61 VAL B N 1
ATOM 1657 C CA . VAL B 1 61 ? 4.391 1.034 -0.957 1 96.44 61 VAL B CA 1
ATOM 1658 C C . VAL B 1 61 ? 4.527 2.322 -0.149 1 96.44 61 VAL B C 1
ATOM 1660 O O . VAL B 1 61 ? 4.375 3.42 -0.69 1 96.44 61 VAL B O 1
ATOM 1663 N N . ILE B 1 62 ? 4.84 2.164 1.071 1 98.06 62 ILE B N 1
ATOM 1664 C CA . ILE B 1 62 ? 4.945 3.299 1.981 1 98.06 62 ILE B CA 1
ATOM 1665 C C . ILE B 1 62 ? 6.137 4.168 1.59 1 98.06 62 ILE B C 1
ATOM 1667 O O . ILE B 1 62 ? 6.055 5.398 1.638 1 98.06 62 ILE B O 1
ATOM 1671 N N . GLN B 1 63 ? 7.207 3.541 1.192 1 97.06 63 GLN B N 1
ATOM 1672 C CA . GLN B 1 63 ? 8.391 4.289 0.782 1 97.06 63 GLN B CA 1
ATOM 1673 C C . GLN B 1 63 ? 8.094 5.18 -0.42 1 97.06 63 GLN B C 1
ATOM 1675 O O . GLN B 1 63 ? 8.523 6.336 -0.465 1 97.06 63 GLN B O 1
ATOM 1680 N N . GLN B 1 64 ? 7.379 4.645 -1.296 1 94.69 64 GLN B N 1
ATOM 1681 C CA . GLN B 1 64 ? 6.988 5.445 -2.451 1 94.69 64 GLN B CA 1
ATOM 1682 C C . GLN B 1 64 ? 6.07 6.594 -2.041 1 94.69 64 GLN B C 1
ATOM 1684 O O . GLN B 1 64 ? 6.207 7.715 -2.537 1 94.69 64 GLN B O 1
ATOM 1689 N N . ALA B 1 65 ? 5.188 6.309 -1.212 1 96.31 65 ALA B N 1
ATOM 1690 C CA . ALA B 1 65 ? 4.293 7.344 -0.696 1 96.31 65 ALA B CA 1
ATOM 1691 C C . ALA B 1 65 ? 5.078 8.453 -0.003 1 96.31 65 ALA B C 1
ATOM 1693 O O . ALA B 1 65 ? 4.793 9.641 -0.194 1 96.31 65 ALA B O 1
ATOM 1694 N N . LEU B 1 66 ? 6.078 8.055 0.774 1 97.56 66 LEU B N 1
ATOM 1695 C CA . LEU B 1 66 ? 6.859 9.008 1.553 1 97.56 66 LEU B CA 1
ATOM 1696 C C . LEU B 1 66 ? 7.707 9.891 0.641 1 97.56 66 LEU B C 1
ATOM 1698 O O . LEU B 1 66 ? 7.949 11.055 0.95 1 97.56 66 LEU B O 1
ATOM 1702 N N . LEU B 1 67 ? 8.094 9.336 -0.482 1 95.81 67 LEU B N 1
ATOM 1703 C CA . LEU B 1 67 ? 8.836 10.141 -1.441 1 95.81 67 LEU B CA 1
ATOM 1704 C C . LEU B 1 67 ? 8 11.312 -1.933 1 95.81 67 LEU B C 1
ATOM 1706 O O . LEU B 1 67 ? 8.469 12.453 -1.924 1 95.81 67 LEU B O 1
ATOM 1710 N N . LEU B 1 68 ? 6.82 11.039 -2.299 1 93.69 68 LEU B N 1
ATOM 1711 C CA . LEU B 1 68 ? 5.91 12.078 -2.775 1 93.69 68 LEU B CA 1
ATOM 1712 C C . LEU B 1 68 ? 5.543 13.031 -1.647 1 93.69 68 LEU B C 1
ATOM 1714 O O . LEU B 1 68 ? 5.543 14.25 -1.838 1 93.69 68 LEU B O 1
ATOM 1718 N N . LEU B 1 69 ? 5.246 12.469 -0.559 1 96.5 69 LEU B N 1
ATOM 1719 C CA . LEU B 1 69 ? 4.863 13.25 0.614 1 96.5 69 LEU B CA 1
ATOM 1720 C C . LEU B 1 69 ? 5.977 14.211 1.014 1 96.5 69 LEU B C 1
ATOM 1722 O O . LEU B 1 69 ? 5.719 15.391 1.28 1 96.5 69 LEU B O 1
ATOM 1726 N N . ASN B 1 70 ? 7.16 13.734 1.003 1 97.12 70 ASN B N 1
ATOM 1727 C CA . ASN B 1 70 ? 8.297 14.57 1.384 1 97.12 70 ASN B CA 1
ATOM 1728 C C . ASN B 1 70 ? 8.516 15.703 0.389 1 97.12 70 ASN B C 1
ATOM 1730 O O . ASN B 1 70 ? 8.859 16.812 0.781 1 97.12 70 ASN B O 1
ATOM 1734 N N . LYS B 1 71 ? 8.344 15.375 -0.808 1 94.94 71 LYS B N 1
ATOM 1735 C CA . LYS B 1 71 ? 8.438 16.406 -1.827 1 94.94 71 LYS B CA 1
ATOM 1736 C C . LYS B 1 71 ? 7.41 17.516 -1.582 1 94.94 71 LYS B C 1
ATOM 1738 O O . LYS B 1 71 ? 7.742 18.703 -1.619 1 94.94 71 LYS B O 1
ATOM 1743 N N . ASP B 1 72 ? 6.195 17.109 -1.331 1 92.81 72 ASP B N 1
ATOM 1744 C CA . ASP B 1 72 ? 5.121 18.062 -1.083 1 92.81 72 ASP B CA 1
ATOM 1745 C C . ASP B 1 72 ? 5.363 18.844 0.209 1 92.81 72 ASP B C 1
ATOM 1747 O O . ASP B 1 72 ? 5.07 20.031 0.286 1 92.81 72 ASP B O 1
ATOM 1751 N N . LEU B 1 73 ? 5.855 18.156 1.179 1 95.81 73 LEU B N 1
ATOM 1752 C CA . LEU B 1 73 ? 6.156 18.797 2.455 1 95.81 73 LEU B CA 1
ATOM 1753 C C . LEU B 1 73 ? 7.238 19.859 2.287 1 95.81 73 LEU B C 1
ATOM 1755 O O . LEU B 1 73 ? 7.137 20.953 2.855 1 95.81 73 LEU B O 1
ATOM 1759 N N . LEU B 1 74 ? 8.211 19.531 1.496 1 95.38 74 LEU B N 1
ATOM 1760 C CA . LEU B 1 74 ? 9.289 20.469 1.232 1 95.38 74 LEU B CA 1
ATOM 1761 C C . LEU B 1 74 ? 8.766 21.719 0.527 1 95.38 74 LEU B C 1
ATOM 1763 O O . LEU B 1 74 ? 9.117 22.844 0.893 1 95.38 74 LEU B O 1
ATOM 1767 N N . LYS B 1 75 ? 7.938 21.469 -0.456 1 93.44 75 LYS B N 1
ATOM 1768 C CA . LYS B 1 75 ? 7.328 22.578 -1.185 1 93.44 75 LYS B CA 1
ATOM 1769 C C . LYS B 1 75 ? 6.473 23.438 -0.261 1 93.44 75 LYS B C 1
ATOM 1771 O O . LYS B 1 75 ? 6.543 24.672 -0.308 1 93.44 75 LYS B O 1
ATOM 1776 N N . THR B 1 76 ? 5.684 22.812 0.523 1 94.69 76 THR B N 1
ATOM 1777 C CA . THR B 1 76 ? 4.805 23.516 1.448 1 94.69 76 THR B CA 1
ATOM 1778 C C . THR B 1 76 ? 5.613 24.328 2.449 1 94.69 76 THR B C 1
ATOM 1780 O O . THR B 1 76 ? 5.289 25.484 2.717 1 94.69 76 THR B O 1
ATOM 1783 N N . LYS B 1 77 ? 6.645 23.781 2.98 1 95.19 77 LYS B N 1
ATOM 1784 C CA . LYS B 1 77 ? 7.508 24.469 3.941 1 95.19 77 LYS B CA 1
ATOM 1785 C C . LYS B 1 77 ? 8.188 25.688 3.311 1 95.19 77 LYS B C 1
ATOM 1787 O O . LYS B 1 77 ? 8.312 26.734 3.943 1 95.19 77 LYS B O 1
ATOM 1792 N N . ALA B 1 78 ? 8.641 25.5 2.1 1 94.81 78 ALA B N 1
ATOM 1793 C CA . ALA B 1 78 ? 9.281 26.594 1.386 1 94.81 78 ALA B CA 1
ATOM 1794 C C . ALA B 1 78 ? 8.312 27.766 1.206 1 94.81 78 ALA B C 1
ATOM 1796 O O . ALA B 1 78 ? 8.688 28.922 1.421 1 94.81 78 ALA B O 1
ATOM 1797 N N . LEU B 1 79 ? 7.133 27.438 0.799 1 93.75 79 LEU B N 1
ATOM 1798 C CA . LEU B 1 79 ? 6.113 28.453 0.611 1 93.75 79 LEU B CA 1
ATOM 1799 C C . LEU B 1 79 ? 5.801 29.156 1.928 1 93.75 79 LEU B C 1
ATOM 1801 O O . LEU B 1 79 ? 5.625 30.375 1.959 1 93.75 79 LEU B O 1
ATOM 1805 N N . MET B 1 80 ? 5.727 28.406 2.951 1 95.62 80 MET B N 1
ATOM 1806 C CA . MET B 1 80 ? 5.457 28.969 4.266 1 95.62 80 MET B CA 1
ATOM 1807 C C . MET B 1 80 ? 6.59 29.891 4.703 1 95.62 80 MET B C 1
ATOM 1809 O O . MET B 1 80 ? 6.348 30.953 5.277 1 95.62 80 MET B O 1
ATOM 1813 N N . ARG B 1 81 ? 7.812 29.531 4.449 1 95.75 81 ARG B N 1
ATOM 1814 C CA . ARG B 1 81 ? 8.969 30.359 4.766 1 95.75 81 ARG B CA 1
ATOM 1815 C C . ARG B 1 81 ? 8.914 31.688 4.008 1 95.75 81 ARG B C 1
ATOM 1817 O O . ARG B 1 81 ? 9.133 32.75 4.59 1 95.75 81 ARG B O 1
ATOM 1824 N N . GLU B 1 82 ? 8.586 31.594 2.766 1 94.62 82 GLU B N 1
ATOM 1825 C CA . GLU B 1 82 ? 8.469 32.781 1.929 1 94.62 82 GLU B CA 1
ATOM 1826 C C . GLU B 1 82 ? 7.418 33.75 2.482 1 94.62 82 GLU B C 1
ATOM 1828 O O . GLU B 1 82 ? 7.574 34.969 2.385 1 94.62 82 GLU B O 1
ATOM 1833 N N . ARG B 1 83 ? 6.453 33.156 3.086 1 93.88 83 ARG B N 1
ATOM 1834 C CA . ARG B 1 83 ? 5.328 33.969 3.553 1 93.88 83 ARG B CA 1
ATOM 1835 C C . ARG B 1 83 ? 5.438 34.25 5.051 1 93.88 83 ARG B C 1
ATOM 1837 O O . ARG B 1 83 ? 4.48 34.719 5.668 1 93.88 83 ARG B O 1
ATOM 1844 N N . HIS B 1 84 ? 6.559 33.812 5.609 1 95.81 84 HIS B N 1
ATOM 1845 C CA . HIS B 1 84 ? 6.84 34.031 7.023 1 95.81 84 HIS B CA 1
ATOM 1846 C C . HIS B 1 84 ? 5.766 33.406 7.898 1 95.81 84 HIS B C 1
ATOM 1848 O O . HIS B 1 84 ? 5.215 34.062 8.789 1 95.81 84 HIS B O 1
ATOM 1854 N N . MET B 1 85 ? 5.438 32.125 7.629 1 97.06 85 MET B N 1
ATOM 1855 C CA . MET B 1 85 ? 4.453 31.359 8.367 1 97.06 85 MET B CA 1
ATOM 1856 C C . MET B 1 85 ? 5.117 30.188 9.086 1 97.06 85 MET B C 1
ATOM 1858 O O . MET B 1 85 ? 6.016 29.547 8.531 1 97.06 85 MET B O 1
ATOM 1862 N N . THR B 1 86 ? 4.727 29.922 10.312 1 97.31 86 THR B N 1
ATOM 1863 C CA . THR B 1 86 ? 5.156 28.734 11.055 1 97.31 86 THR B CA 1
ATOM 1864 C C . THR B 1 86 ? 3.998 28.156 11.852 1 97.31 86 THR B C 1
ATOM 1866 O O . THR B 1 86 ? 2.977 28.812 12.055 1 97.31 86 THR B O 1
ATOM 1869 N N . VAL B 1 87 ? 4.109 26.906 12.18 1 97.75 87 VAL B N 1
ATOM 1870 C CA . VAL B 1 87 ? 3.086 26.219 12.969 1 97.75 87 VAL B CA 1
ATOM 1871 C C . VAL B 1 87 ? 3.742 25.453 14.117 1 97.75 87 VAL B C 1
ATOM 1873 O O . VAL B 1 87 ? 4.793 24.844 13.938 1 97.75 87 VAL B O 1
ATOM 1876 N N . ASP B 1 88 ? 3.158 25.531 15.297 1 97.19 88 ASP B N 1
ATOM 1877 C CA . ASP B 1 88 ? 3.477 24.609 16.391 1 97.19 88 ASP B CA 1
ATOM 1878 C C . ASP B 1 88 ? 2.736 23.297 16.219 1 97.19 88 ASP B C 1
ATOM 1880 O O . ASP B 1 88 ? 1.516 23.234 16.391 1 97.19 88 ASP B O 1
ATOM 1884 N N . LEU B 1 89 ? 3.459 22.266 15.984 1 97 89 LEU B N 1
ATOM 1885 C CA . LEU B 1 89 ? 2.865 20.984 15.664 1 97 89 LEU B CA 1
ATOM 1886 C C . LEU B 1 89 ? 2.473 20.234 16.922 1 97 89 LEU B C 1
ATOM 1888 O O . LEU B 1 89 ? 1.988 19.094 16.859 1 97 89 LEU B O 1
ATOM 1892 N N . LYS B 1 90 ? 2.629 20.812 18.062 1 96.44 90 LYS B N 1
ATOM 1893 C CA . LYS B 1 90 ? 2.098 20.297 19.328 1 96.44 90 LYS B CA 1
ATOM 1894 C C . LYS B 1 90 ? 0.789 21 19.688 1 96.44 90 LYS B C 1
ATOM 1896 O O . LYS B 1 90 ? 0.796 22.031 20.375 1 96.44 90 LYS B O 1
ATOM 1901 N N . PRO B 1 91 ? -0.302 20.391 19.297 1 96.12 91 PRO B N 1
ATOM 1902 C CA . PRO B 1 91 ? -1.582 21.062 19.531 1 96.12 91 PRO B CA 1
ATOM 1903 C C . PRO B 1 91 ? -1.994 21.047 21 1 96.12 91 PRO B C 1
ATOM 1905 O O . PRO B 1 91 ? -1.553 20.188 21.766 1 96.12 91 PRO B O 1
ATOM 1908 N N . LYS B 1 92 ? -2.76 22.016 21.391 1 95.75 92 LYS B N 1
ATOM 1909 C CA . LYS B 1 92 ? -3.445 22 22.688 1 95.75 92 LYS B CA 1
ATOM 1910 C C . LYS B 1 92 ? -4.777 21.266 22.578 1 95.75 92 LYS B C 1
ATOM 1912 O O . LYS B 1 92 ? -5.508 21.422 21.609 1 95.75 92 LYS B O 1
ATOM 1917 N N . MET B 1 93 ? -4.957 20.469 23.516 1 92.88 93 MET B N 1
ATOM 1918 C CA . MET B 1 93 ? -6.219 19.719 23.562 1 92.88 93 MET B CA 1
ATOM 1919 C C . MET B 1 93 ? -7.18 20.359 24.562 1 92.88 93 MET B C 1
ATOM 1921 O O . MET B 1 93 ? -6.805 20.641 25.703 1 92.88 93 MET B O 1
ATOM 1925 N N . LYS B 1 94 ? -8.328 20.594 24.062 1 90.62 94 LYS B N 1
ATOM 1926 C CA . LYS B 1 94 ? -9.383 21.094 24.953 1 90.62 94 LYS B CA 1
ATOM 1927 C C . LYS B 1 94 ? -10.172 19.938 25.562 1 90.62 94 LYS B C 1
ATOM 1929 O O . LYS B 1 94 ? -9.992 18.781 25.188 1 90.62 94 LYS B O 1
ATOM 1934 N N . ALA B 1 95 ? -11.031 20.312 26.484 1 88.5 95 ALA B N 1
ATOM 1935 C CA . ALA B 1 95 ? -11.797 19.312 27.219 1 88.5 95 ALA B CA 1
ATOM 1936 C C . ALA B 1 95 ? -12.695 18.5 26.281 1 88.5 95 ALA B C 1
ATOM 1938 O O . ALA B 1 95 ? -12.938 17.312 26.531 1 88.5 95 ALA B O 1
ATOM 1939 N N . ASP B 1 96 ? -13.211 19.078 25.219 1 90.81 96 ASP B N 1
ATOM 1940 C CA . ASP B 1 96 ? -14.125 18.422 24.312 1 90.81 96 ASP B CA 1
ATOM 1941 C C . ASP B 1 96 ? -13.367 17.641 23.234 1 90.81 96 ASP B C 1
ATOM 1943 O O . ASP B 1 96 ? -13.938 17.25 22.219 1 90.81 96 ASP B O 1
ATOM 1947 N N . ARG B 1 97 ? -12 17.438 23.406 1 90.81 97 ARG B N 1
ATOM 1948 C CA . ARG B 1 97 ? -11.133 16.703 22.516 1 90.81 97 ARG B CA 1
ATOM 1949 C C . ARG B 1 97 ? -10.914 17.469 21.203 1 90.81 97 ARG B C 1
ATOM 1951 O O . ARG B 1 97 ? -10.805 16.859 20.141 1 90.81 97 ARG B O 1
ATOM 1958 N N . THR B 1 98 ? -11.117 18.734 21.297 1 94.62 98 THR B N 1
ATOM 1959 C CA . THR B 1 98 ? -10.75 19.625 20.203 1 94.62 98 THR B CA 1
ATOM 1960 C C . THR B 1 98 ? -9.266 19.984 20.266 1 94.62 98 THR B C 1
ATOM 1962 O O . THR B 1 98 ? -8.766 20.359 21.328 1 94.62 98 THR B O 1
ATOM 1965 N N . PHE B 1 99 ? -8.586 19.797 19.141 1 96.31 99 PHE B N 1
ATOM 1966 C CA . PHE B 1 99 ? -7.172 20.141 19.047 1 96.31 99 PHE B CA 1
ATOM 1967 C C . PHE B 1 99 ? -6.984 21.5 18.375 1 96.31 99 PHE B C 1
ATOM 1969 O O . PHE B 1 99 ? -7.637 21.797 17.375 1 96.31 99 PHE B O 1
ATOM 1976 N N . THR B 1 100 ? -6.113 22.312 18.953 1 96.69 100 THR B N 1
ATOM 1977 C CA . THR B 1 100 ? -5.82 23.641 18.406 1 96.69 100 THR B CA 1
ATOM 1978 C C . THR B 1 100 ? -4.32 23.797 18.172 1 96.69 100 THR B C 1
ATOM 1980 O O . THR B 1 100 ? -3.51 23.531 19.047 1 96.69 100 THR B O 1
ATOM 1983 N N . TYR B 1 101 ? -4.023 24.188 16.984 1 97.5 101 TYR B N 1
ATOM 1984 C CA . TYR B 1 101 ? -2.645 24.484 16.609 1 97.5 101 TYR B CA 1
ATOM 1985 C C . TYR B 1 101 ? -2.396 26 16.594 1 97.5 101 TYR B C 1
ATOM 1987 O O . TYR B 1 101 ? -3.17 26.75 16 1 97.5 101 TYR B O 1
ATOM 1995 N N . ALA B 1 102 ? -1.341 26.391 17.281 1 97.69 102 ALA B N 1
ATOM 1996 C CA . ALA B 1 102 ? -0.903 27.781 17.172 1 97.69 102 ALA B CA 1
ATOM 1997 C C . ALA B 1 102 ? -0.066 28 15.922 1 97.69 102 ALA B C 1
ATOM 1999 O O . ALA B 1 102 ? 0.865 27.25 15.648 1 97.69 102 ALA B O 1
ATOM 2000 N N . CYS B 1 103 ? -0.438 29.047 15.164 1 97.06 103 CYS B N 1
ATOM 2001 C CA . CYS B 1 103 ? 0.243 29.391 13.922 1 97.06 103 CYS B CA 1
ATOM 2002 C C . CYS B 1 103 ? 0.701 30.844 13.938 1 97.06 103 CYS B C 1
ATOM 2004 O O . CYS B 1 103 ? 0.009 31.719 14.477 1 97.06 103 CYS B O 1
ATOM 2006 N N . TYR B 1 104 ? 1.837 31.031 13.375 1 96.88 104 TYR B N 1
ATOM 2007 C CA . TYR B 1 104 ? 2.385 32.375 13.289 1 96.88 104 TYR B CA 1
ATOM 2008 C C . TYR B 1 104 ? 2.439 32.844 11.836 1 96.88 104 TYR B C 1
ATOM 2010 O O . TYR B 1 104 ? 3.074 32.219 10.992 1 96.88 104 TYR B O 1
ATOM 2018 N N . VAL B 1 105 ? 1.758 33.969 11.609 1 94.81 105 VAL B N 1
ATOM 2019 C CA . VAL B 1 105 ? 1.698 34.531 10.266 1 94.81 105 VAL B CA 1
ATOM 2020 C C . VAL B 1 105 ? 2.066 36 10.32 1 94.81 105 VAL B C 1
ATOM 2022 O O . VAL B 1 105 ? 1.302 36.844 10.836 1 94.81 105 VAL B O 1
ATOM 2025 N N . GLN B 1 106 ? 3.207 36.312 9.727 1 92.44 106 GLN B N 1
ATOM 2026 C CA . GLN B 1 106 ? 3.631 37.719 9.617 1 92.44 106 GLN B CA 1
ATOM 2027 C C . GLN B 1 106 ? 3.541 38.438 10.961 1 92.44 106 GLN B C 1
ATOM 2029 O O . GLN B 1 106 ? 2.959 39.5 11.062 1 92.44 106 GLN B O 1
ATOM 2034 N N . GLY B 1 107 ? 3.971 37.75 11.969 1 91.38 107 GLY B N 1
ATOM 2035 C CA . GLY B 1 107 ? 4.082 38.375 13.281 1 91.38 107 GLY B CA 1
ATOM 2036 C C . GLY B 1 107 ? 2.824 38.25 14.117 1 91.38 107 GLY B C 1
ATOM 2037 O O . GLY B 1 107 ? 2.791 38.656 15.273 1 91.38 107 GLY B O 1
ATOM 2038 N N . LYS B 1 108 ? 1.777 37.688 13.594 1 95.44 108 LYS B N 1
ATOM 2039 C CA . LYS B 1 108 ? 0.516 37.469 14.305 1 95.44 108 LYS B CA 1
ATOM 2040 C C . LYS B 1 108 ? 0.249 36 14.562 1 95.44 108 LYS B C 1
ATOM 2042 O O . LYS B 1 108 ? 0.529 35.156 13.711 1 95.44 108 LYS B O 1
ATOM 2047 N N . THR B 1 109 ? -0.266 35.781 15.773 1 95.88 109 THR B N 1
ATOM 2048 C CA . THR B 1 109 ? -0.63 34.406 16.109 1 95.88 109 THR B CA 1
ATOM 2049 C C . THR B 1 109 ? -2.086 34.125 15.734 1 95.88 109 THR B C 1
ATOM 2051 O O . THR B 1 109 ? -2.977 34.906 16.078 1 95.88 109 THR B O 1
ATOM 2054 N N . ILE B 1 110 ? -2.305 33.062 14.914 1 94.31 110 ILE B N 1
ATOM 2055 C CA . ILE B 1 110 ? -3.654 32.594 14.633 1 94.31 110 ILE B CA 1
ATOM 2056 C C . ILE B 1 110 ? -3.773 31.109 15.023 1 94.31 110 ILE B C 1
ATOM 2058 O O . ILE B 1 110 ? -2.766 30.453 15.273 1 94.31 110 ILE B O 1
ATOM 2062 N N . TYR B 1 111 ? -5.027 30.672 15.164 1 95 111 TYR B N 1
ATOM 2063 C CA . TYR B 1 111 ? -5.242 29.297 15.602 1 95 111 TYR B CA 1
ATOM 2064 C C . TYR B 1 111 ? -6.07 28.516 14.586 1 95 111 TYR B C 1
ATOM 2066 O O . TYR B 1 111 ? -6.973 29.078 13.953 1 95 111 TYR B O 1
ATOM 2074 N N . THR B 1 112 ? -5.719 27.312 14.305 1 94.81 112 THR B N 1
ATOM 2075 C CA . THR B 1 112 ? -6.512 26.391 13.492 1 94.81 112 THR B CA 1
ATOM 2076 C C . THR B 1 112 ? -6.574 25.016 14.141 1 94.81 112 THR B C 1
ATOM 2078 O O . THR B 1 112 ? -5.914 24.766 15.156 1 94.81 112 THR B O 1
ATOM 2081 N N . GLY B 1 113 ? -7.449 24.156 13.656 1 94.88 113 GLY B N 1
ATOM 2082 C CA . GLY B 1 113 ? -7.645 22.828 14.211 1 94.88 113 GLY B CA 1
ATOM 2083 C C . GLY B 1 113 ? -9.078 22.344 14.086 1 94.88 113 GLY B C 1
ATOM 2084 O O . GLY B 1 113 ? -9.758 22.625 13.102 1 94.88 113 GLY B O 1
ATOM 2085 N N . GLY B 1 114 ? -9.445 21.516 15.07 1 95.06 114 GLY B N 1
ATOM 2086 C CA . GLY B 1 114 ? -10.781 20.953 15.078 1 95.06 114 GLY B CA 1
ATOM 2087 C C . GLY B 1 114 ? -10.891 19.703 15.945 1 95.06 114 GLY B C 1
ATOM 2088 O O . GLY B 1 114 ? -9.922 19.297 16.578 1 95.06 114 GLY B O 1
ATOM 2089 N N . PRO B 1 115 ? -12.109 19.281 16.062 1 95.25 115 PRO B N 1
ATOM 2090 C CA . PRO B 1 115 ? -12.305 18.047 16.844 1 95.25 115 PRO B CA 1
ATOM 2091 C C . PRO B 1 115 ? -11.477 16.891 16.297 1 95.25 115 PRO B C 1
ATOM 2093 O O . PRO B 1 115 ? -11.148 16.844 15.109 1 95.25 115 PRO B O 1
ATOM 2096 N N . SER B 1 116 ? -11.211 15.992 17.172 1 94.12 116 SER B N 1
ATOM 2097 C CA . SER B 1 116 ? -10.344 14.859 16.859 1 94.12 116 SER B CA 1
ATOM 2098 C C . SER B 1 116 ? -10.844 14.078 15.656 1 94.12 116 SER B C 1
ATOM 2100 O O . SER B 1 116 ? -10.062 13.68 14.789 1 94.12 116 SER B O 1
ATOM 2102 N N . TYR B 1 117 ? -12.156 13.797 15.602 1 94.25 117 TYR B N 1
ATOM 2103 C CA . TYR B 1 117 ? -12.703 12.992 14.516 1 94.25 117 TYR B CA 1
ATOM 2104 C C . TYR B 1 117 ? -12.516 13.688 13.172 1 94.25 117 TYR B C 1
ATOM 2106 O O . TYR B 1 117 ? -12.266 13.039 12.156 1 94.25 117 TYR B O 1
ATOM 2114 N N . ARG B 1 118 ? -12.602 15.016 13.125 1 94.44 118 ARG B N 1
ATOM 2115 C CA . ARG B 1 118 ? -12.414 15.773 11.891 1 94.44 118 ARG B CA 1
ATOM 2116 C C . ARG B 1 118 ? -10.945 15.781 11.477 1 94.44 118 ARG B C 1
ATOM 2118 O O . ARG B 1 118 ? -10.633 15.617 10.297 1 94.44 118 ARG B O 1
ATOM 2125 N N . LEU B 1 119 ? -10.039 15.953 12.453 1 94.94 119 LEU B N 1
ATOM 2126 C CA . LEU B 1 119 ? -8.609 15.922 12.164 1 94.94 119 LEU B CA 1
ATOM 2127 C C . LEU B 1 119 ? -8.195 14.562 11.609 1 94.94 119 LEU B C 1
ATOM 2129 O O . LEU B 1 119 ? -7.445 14.484 10.633 1 94.94 119 LEU B O 1
ATOM 2133 N N . LYS B 1 120 ? -8.766 13.578 12.266 1 95.81 120 LYS B N 1
ATOM 2134 C CA . LYS B 1 120 ? -8.469 12.219 11.836 1 95.81 120 LYS B CA 1
ATOM 2135 C C . LYS B 1 120 ? -8.93 11.977 10.406 1 95.81 120 LYS B C 1
ATOM 2137 O O . LYS B 1 120 ? -8.203 11.398 9.594 1 95.81 120 LYS B O 1
ATOM 2142 N N . SER B 1 121 ? -10.086 12.43 10.086 1 95.19 121 SER B N 1
ATOM 2143 C CA . SER B 1 121 ? -10.633 12.266 8.742 1 95.19 121 SER B CA 1
ATOM 2144 C C . SER B 1 121 ? -9.797 13 7.707 1 95.19 121 SER B C 1
ATOM 2146 O O . SER B 1 121 ? -9.594 12.5 6.598 1 95.19 121 SER B O 1
ATOM 2148 N N . GLU B 1 122 ? -9.344 14.156 8.055 1 94.88 122 GLU B N 1
ATOM 2149 C CA . GLU B 1 122 ? -8.516 14.93 7.141 1 94.88 122 GLU B CA 1
ATOM 2150 C C . GLU B 1 122 ? -7.168 14.25 6.91 1 94.88 122 GLU B C 1
ATOM 2152 O O . GLU B 1 122 ? -6.707 14.148 5.77 1 94.88 122 GLU B O 1
ATOM 2157 N N . VAL B 1 123 ? -6.629 13.758 7.969 1 97.06 123 VAL B N 1
ATOM 2158 C CA . VAL B 1 123 ? -5.332 13.094 7.852 1 97.06 123 VAL B CA 1
ATOM 2159 C C . VAL B 1 123 ? -5.473 11.828 7.016 1 97.06 123 VAL B C 1
ATOM 2161 O O . VAL B 1 123 ? -4.598 11.508 6.207 1 97.06 123 VAL B O 1
ATOM 2164 N N . MET B 1 124 ? -6.578 11.133 7.203 1 96.75 124 MET B N 1
ATOM 2165 C CA . MET B 1 124 ? -6.84 9.93 6.41 1 96.75 124 MET B CA 1
ATOM 2166 C C . MET B 1 124 ? -6.809 10.25 4.922 1 96.75 124 MET B C 1
ATOM 2168 O O . MET B 1 124 ? -6.242 9.492 4.133 1 96.75 124 MET B O 1
ATOM 2172 N N . ARG B 1 125 ? -7.383 11.344 4.551 1 94.94 125 ARG B N 1
ATOM 2173 C CA . ARG B 1 125 ? -7.402 11.742 3.146 1 94.94 125 ARG B CA 1
ATOM 2174 C C . ARG B 1 125 ? -5.988 11.898 2.6 1 94.94 125 ARG B C 1
ATOM 2176 O O . ARG B 1 125 ? -5.711 11.508 1.464 1 94.94 125 ARG B O 1
ATOM 2183 N N . TYR B 1 126 ? -5.141 12.422 3.375 1 95.19 126 TYR B N 1
ATOM 2184 C CA . TYR B 1 126 ? -3.756 12.609 2.955 1 95.19 126 TYR B CA 1
ATOM 2185 C C . TYR B 1 126 ? -3.031 11.273 2.854 1 95.19 126 TYR B C 1
ATOM 2187 O O . TYR B 1 126 ? -2.283 11.031 1.901 1 95.19 126 TYR B O 1
ATOM 2195 N N . VAL B 1 127 ? -3.303 10.43 3.799 1 97.25 127 VAL B N 1
ATOM 2196 C CA . VAL B 1 127 ? -2.678 9.109 3.781 1 97.25 127 VAL B CA 1
ATOM 2197 C C . VAL B 1 127 ? -3.145 8.336 2.551 1 97.25 127 VAL B C 1
ATOM 2199 O O . VAL B 1 127 ? -2.332 7.738 1.841 1 97.25 127 VAL B O 1
ATOM 2202 N N . ILE B 1 128 ? -4.418 8.391 2.295 1 94.56 128 ILE B N 1
ATOM 2203 C CA . ILE B 1 128 ? -4.973 7.711 1.132 1 94.56 128 ILE B CA 1
ATOM 2204 C C . ILE B 1 128 ? -4.352 8.273 -0.143 1 94.56 128 ILE B C 1
ATOM 2206 O O . ILE B 1 128 ? -3.965 7.523 -1.04 1 94.56 128 ILE B O 1
ATOM 2210 N N . PHE B 1 129 ? -4.273 9.547 -0.178 1 93 129 PHE B N 1
ATOM 2211 C CA . PHE B 1 129 ? -3.715 10.203 -1.352 1 93 129 PHE B CA 1
ATOM 2212 C C . PHE B 1 129 ? -2.299 9.711 -1.628 1 93 129 PHE B C 1
ATOM 2214 O O . PHE B 1 129 ? -2.002 9.242 -2.73 1 93 129 PHE B O 1
ATOM 2221 N N . TYR B 1 130 ? -1.493 9.711 -0.691 1 95 130 TYR B N 1
ATOM 2222 C CA . TYR B 1 130 ? -0.084 9.406 -0.923 1 95 130 TYR B CA 1
ATOM 2223 C C . TYR B 1 130 ? 0.124 7.922 -1.174 1 95 130 TYR B C 1
ATOM 2225 O O . TYR B 1 130 ? 0.988 7.531 -1.964 1 95 130 TYR B O 1
ATOM 2233 N N . LEU B 1 131 ? -0.655 7.117 -0.525 1 95.31 131 LEU B N 1
ATOM 2234 C CA . LEU B 1 131 ? -0.497 5.68 -0.711 1 95.31 131 LEU B CA 1
ATOM 2235 C C . LEU B 1 131 ? -1.014 5.25 -2.08 1 95.31 131 LEU B C 1
ATOM 2237 O O . LEU B 1 131 ? -0.599 4.215 -2.605 1 95.31 131 LEU B O 1
ATOM 2241 N N . ASN B 1 132 ? -1.966 6.031 -2.643 1 85.88 132 ASN B N 1
ATOM 2242 C CA . ASN B 1 132 ? -2.654 5.555 -3.838 1 85.88 132 ASN B CA 1
ATOM 2243 C C . ASN B 1 132 ? -2.342 6.426 -5.051 1 85.88 132 ASN B C 1
ATOM 2245 O O . ASN B 1 132 ? -2.791 6.137 -6.16 1 85.88 132 ASN B O 1
ATOM 2249 N N . GLU B 1 133 ? -1.775 7.605 -4.855 1 72.62 133 GLU B N 1
ATOM 2250 C CA . GLU B 1 133 ? -1.476 8.484 -5.984 1 72.62 133 GLU B CA 1
ATOM 2251 C C . GLU B 1 133 ? -0.574 7.793 -7 1 72.62 133 GLU B C 1
ATOM 2253 O O . GLU B 1 133 ? 0.357 7.078 -6.625 1 72.62 133 GLU B O 1
ATOM 2258 N N . THR B 1 134 ? -1.219 7.543 -8.211 1 55.72 134 THR B N 1
ATOM 2259 C CA . THR B 1 134 ? -0.5 6.988 -9.359 1 55.72 134 THR B CA 1
ATOM 2260 C C . THR B 1 134 ? 0.613 7.93 -9.805 1 55.72 134 THR B C 1
ATOM 2262 O O . THR B 1 134 ? 0.428 9.148 -9.836 1 55.72 134 THR B O 1
ATOM 2265 N N . LYS B 1 135 ? 1.925 7.664 -9.602 1 48.88 135 LYS B N 1
ATOM 2266 C CA . LYS B 1 135 ? 3.098 8.422 -10.023 1 48.88 135 LYS B CA 1
ATOM 2267 C C . LYS B 1 135 ? 2.922 8.961 -11.445 1 48.88 135 LYS B C 1
ATOM 2269 O O . LYS B 1 135 ? 3.072 8.227 -12.414 1 48.88 135 LYS B O 1
ATOM 2274 N N . GLU B 1 136 ? 1.835 9.477 -11.961 1 40.81 136 GLU B N 1
ATOM 2275 C CA . GLU B 1 136 ? 1.872 10.078 -13.297 1 40.81 136 GLU B CA 1
ATOM 2276 C C . GLU B 1 136 ? 3.18 10.828 -13.523 1 40.81 136 GLU B C 1
ATOM 2278 O O . GLU B 1 136 ? 3.729 10.805 -14.625 1 40.81 136 GLU B O 1
ATOM 2283 N N . GLU B 1 137 ? 3.344 12.031 -12.766 1 40.12 137 GLU B N 1
ATOM 2284 C CA . GLU B 1 137 ? 4.043 13.234 -13.211 1 40.12 137 GLU B CA 1
ATOM 2285 C C . GLU B 1 137 ? 5.555 13.016 -13.219 1 40.12 137 GLU B C 1
ATOM 2287 O O . GLU B 1 137 ? 6.316 13.945 -13.508 1 40.12 137 GLU B O 1
ATOM 2292 N N . GLN B 1 138 ? 6.168 12.156 -12.531 1 35.41 138 GLN B N 1
ATOM 2293 C CA . GLN B 1 138 ? 7.574 12.547 -12.586 1 35.41 138 GLN B CA 1
ATOM 2294 C C . GLN B 1 138 ? 8.125 12.422 -14 1 35.41 138 GLN B C 1
ATOM 2296 O O . GLN B 1 138 ? 9.336 12.258 -14.188 1 35.41 138 GLN B O 1
ATOM 2301 N N . LEU B 1 139 ? 7.477 12.031 -15.07 1 30.45 139 LEU B N 1
ATOM 2302 C CA . LEU B 1 139 ? 8.164 12.297 -16.328 1 30.45 139 LEU B CA 1
ATOM 2303 C C . LEU B 1 139 ? 8.031 13.766 -16.719 1 30.45 139 LEU B C 1
ATOM 2305 O O . LEU B 1 139 ? 6.949 14.344 -16.641 1 30.45 139 LEU B O 1
#

Solvent-accessible surface area (backbone atoms only — not comparable to full-atom values): 15592 Å² total; per-residue (Å²): 135,84,84,72,92,78,80,61,84,53,59,74,66,52,67,41,95,79,43,52,68,69,58,45,51,48,50,49,51,32,51,51,52,28,46,52,52,48,53,52,49,37,50,35,28,74,68,60,72,41,90,59,94,55,36,67,43,52,37,51,36,46,51,54,17,48,52,54,48,48,51,51,49,52,53,49,50,50,54,29,54,75,58,47,40,50,69,47,89,73,55,48,73,45,95,86,47,30,36,38,28,52,27,36,48,74,90,38,81,47,75,50,76,42,42,49,72,59,50,51,52,52,23,46,52,46,42,33,43,41,60,55,58,58,65,65,67,88,113,133,86,83,70,85,83,80,58,82,52,60,73,66,53,68,41,96,80,42,51,66,70,58,44,52,48,50,48,51,34,50,52,53,27,46,53,51,49,53,52,48,37,50,35,27,74,69,59,73,43,87,60,95,57,36,67,44,52,37,51,37,46,50,54,17,48,53,54,48,49,53,52,50,51,53,48,49,51,53,28,54,76,59,47,39,51,71,46,90,74,54,48,72,45,95,86,47,30,34,38,28,51,29,36,47,73,91,38,80,48,75,50,76,41,42,51,72,58,51,51,53,54,24,46,51,48,42,32,41,39,60,55,58,58,64,66,66,88,113

Secondary structure (DSSP, 8-state):
----S-----HHHHTSTTS-HHHHHHHHHHHHHHHHHHHHHHHHHHTT-S--S-HHHHHHHHHHHHHHHHHHHHHHHHHHHHTTEEE-SSPEEPTTSEEEEEEEETTEEEEEEEEHHHHHHHHHHHHHHHHH----TT-/----S-----HHHHTSTTS-HHHHHHHHHHHHHHHHHHHHHHHHHHTT-S--S-HHHHHHHHHHHHHHHHHHHHHHHHHHHHTTEEE-SSPEEPTTSEEEEEEEETTEEEEEEEEHHHHHHHHHHHHHHHHH----TT-

pLDDT: mean 87.16, std 19.08, range [22.62, 98.81]

Radius of gyration: 23.41 Å; Cα contacts (8 Å, |Δi|>4): 338; chains: 2; bounding box: 56×73×55 Å

Foldseek 3Di:
DPPDDPPQPPLVVLQDLPHDPQSLVLLLLLLVVLLVVLVVVLVCLVVCVDPDPRSVVVNVLSVQLVVVSVVSNVSSVVSCVVQVKDKDSDWDADPQQWTWIWMDGPRDIDIDTGHPVVSVVSSVSSNCNSSPPDPPPPD/DCPDDPPQPPLVVLQDLPHDPVSLVLLLLLLVVLLVVLVVVLVCLVVC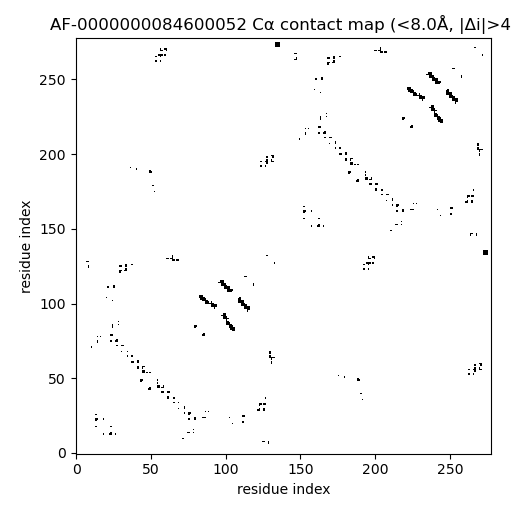VDPDDRSVVVNVLSVQLVVVSVVSNVSSVVSCVVQVKDKDSDWDQDPQQWTWIWMDGPRDIDIDTGHPVVSVVSSVSSNCNSSPPDPPPPD